Protein AF-A0AAX3NFU0-F1 (afdb_monomer)

Organism: NCBI:txid1363

Solvent-accessible surface area (backbone atoms only — not comparable to full-atom values): 12354 Å² total; per-residue (Å²): 137,82,75,95,77,69,78,51,72,49,50,49,51,26,18,40,31,36,23,51,70,63,39,53,53,48,56,21,38,47,75,47,64,76,60,62,90,86,60,55,66,69,59,43,39,54,54,24,51,56,51,48,67,35,69,73,37,36,56,45,19,52,50,27,36,54,49,41,51,53,50,51,56,56,73,63,51,58,51,71,67,51,50,50,50,54,50,51,50,51,52,52,50,53,52,52,53,45,53,49,22,58,76,71,75,44,83,63,59,66,67,60,55,53,51,49,52,52,52,52,50,54,50,51,59,49,50,54,49,52,53,50,53,50,52,56,48,50,55,50,46,55,68,69,72,54,50,76,68,56,49,50,54,54,31,52,46,34,43,74,68,50,96,40,70,73,53,17,53,52,26,47,54,50,51,40,58,74,72,58,74,65,82,79,88,80,83,81,89,67,88,71,74,85,59,91,60,77,88,56,51,74,66,57,50,34,58,75,69,67,52,78,85,79,128

pLDDT: mean 78.24, std 13.01, range [33.47, 96.5]

Radius of gyration: 35.09 Å; Cα contacts (8 Å, |Δi|>4): 111; chains: 1; bounding box: 98×67×87 Å

Mean predicted aligned error: 19.96 Å

Nearest PDB structures (foldseek):
  8fbo-assembly1_C  TM=3.138E-01  e=4.556E+00  synthetic construct

Secondary structure (DSSP, 8-state):
---TTSPPHHHHHHHHHHHTS---HHHHHHHHHT--TTS-HHHHHHHHHHHHTSHHHHHHHHHHHHHHHHHHHHHT-S-HHHHHHHHHHHHHHHHHHHHHHHHHTPPPPHHHHHHHHHHHHHHHHHHHHHHHHHHHHHHHHHHHH--HHHHHHHHHHHHHH-S-HHHHHHHHHHHHHHHT---------S-----TTTT--HHHHHHHTT-----

Foldseek 3Di:
DDDPPDDDPLLLQLLLCCQAVVDDLLVSQCVRVVDDPPDDSVVSNVVSVVSCPPPNSVVSNPVNNVVNVVVVVVVPDPPVVNVVVVLVVLVVVLVVQVVVCVVVVHDRDVVSVVVNVVVVVVVVVVVVVVVVVVVVVVVVVCVVPDDPVNLLVVLVCQLPPPPDPVSNVVSVVVNCVVVVVDDDDDDDPDPPPVDPCPPPDPVRVCVVVVPDPDD

Structure (mmCIF, N/CA/C/O backbone):
data_AF-A0AAX3NFU0-F1
#
_entry.id   AF-A0AAX3NFU0-F1
#
loop_
_atom_site.group_PDB
_atom_site.id
_atom_site.type_symbol
_atom_site.label_atom_id
_atom_site.label_alt_id
_atom_site.label_comp_id
_atom_site.label_asym_id
_atom_site.label_entity_id
_atom_site.label_seq_id
_atom_site.pdbx_PDB_ins_code
_atom_site.Cartn_x
_atom_site.Cartn_y
_atom_site.Cartn_z
_atom_site.occupancy
_atom_site.B_iso_or_equiv
_atom_site.auth_seq_id
_atom_site.auth_comp_id
_atom_site.auth_asym_id
_atom_site.auth_atom_id
_atom_site.pdbx_PDB_model_num
ATOM 1 N N . MET A 1 1 ? -19.944 -38.962 10.394 1.00 33.47 1 MET A N 1
ATOM 2 C CA . MET A 1 1 ? -20.487 -37.607 10.638 1.00 33.47 1 MET A CA 1
ATOM 3 C C . MET A 1 1 ? -19.423 -36.582 10.260 1.00 33.47 1 MET A C 1
ATOM 5 O O . MET A 1 1 ? -18.465 -36.410 10.998 1.00 33.47 1 MET A O 1
ATOM 9 N N . THR A 1 2 ? -19.501 -36.004 9.062 1.00 37.78 2 THR A N 1
ATOM 10 C CA . THR A 1 2 ? -18.468 -35.118 8.495 1.00 37.78 2 THR A CA 1
ATOM 11 C C . THR A 1 2 ? -18.616 -33.676 8.994 1.00 37.78 2 THR A C 1
ATOM 13 O O . THR A 1 2 ? -19.716 -33.145 9.128 1.00 37.78 2 THR A O 1
ATOM 16 N N . ALA A 1 3 ? -17.477 -33.068 9.327 1.00 41.62 3 ALA A N 1
ATOM 17 C CA . ALA A 1 3 ? -17.332 -31.821 10.070 1.00 41.62 3 ALA A CA 1
ATOM 18 C C . ALA A 1 3 ? -18.056 -30.612 9.437 1.00 41.62 3 ALA A C 1
ATOM 20 O O . ALA A 1 3 ? -17.605 -30.073 8.429 1.00 41.62 3 ALA A O 1
ATOM 21 N N . LYS A 1 4 ? -19.094 -30.088 10.107 1.00 50.34 4 LYS A N 1
ATOM 22 C CA . LYS A 1 4 ? -19.819 -28.836 9.769 1.00 50.34 4 LYS A CA 1
ATOM 23 C C . LYS A 1 4 ? -18.974 -27.538 9.883 1.00 50.34 4 LYS A C 1
ATOM 25 O O . LYS A 1 4 ? -19.506 -26.428 9.851 1.00 50.34 4 LYS A O 1
ATOM 30 N N . GLY A 1 5 ? -17.650 -27.649 10.005 1.00 61.03 5 GLY A N 1
ATOM 31 C CA . GLY A 1 5 ? -16.736 -26.530 10.258 1.00 61.03 5 GLY A CA 1
ATOM 32 C C . GLY A 1 5 ? -15.947 -26.027 9.045 1.00 61.03 5 GLY A C 1
ATOM 33 O O . GLY A 1 5 ? -15.809 -24.814 8.900 1.00 61.03 5 GLY A O 1
ATOM 34 N N . LYS A 1 6 ? -15.461 -26.918 8.170 1.00 76.31 6 LYS A N 1
ATOM 35 C CA . LYS A 1 6 ? -14.456 -26.603 7.133 1.00 76.31 6 LYS A CA 1
ATOM 36 C C . LYS A 1 6 ? -15.078 -26.094 5.824 1.00 76.31 6 LYS A C 1
ATOM 38 O O . LYS A 1 6 ? -16.177 -26.519 5.472 1.00 76.31 6 LYS A O 1
ATOM 43 N N . LEU A 1 7 ? -14.373 -25.199 5.116 1.00 86.69 7 LEU A N 1
ATOM 44 C CA . LEU A 1 7 ? -14.709 -24.845 3.730 1.00 86.69 7 LEU A CA 1
ATOM 45 C C . LEU A 1 7 ? -14.651 -26.102 2.856 1.00 86.69 7 LEU A C 1
ATOM 47 O O . LEU A 1 7 ? -13.814 -26.982 3.067 1.00 86.69 7 LEU A O 1
ATOM 51 N N . THR A 1 8 ? -15.536 -26.175 1.867 1.00 91.75 8 THR A N 1
ATOM 52 C CA . THR A 1 8 ? -15.429 -27.187 0.812 1.00 91.75 8 THR A CA 1
ATOM 53 C C . THR A 1 8 ? -14.247 -26.879 -0.106 1.00 91.75 8 THR A C 1
ATOM 55 O O . THR A 1 8 ? -13.838 -25.727 -0.233 1.00 91.75 8 THR A O 1
ATOM 58 N N . GLU A 1 9 ? -13.740 -27.892 -0.808 1.00 91.62 9 GLU A N 1
ATOM 59 C CA . GLU A 1 9 ? -12.653 -27.736 -1.786 1.00 91.62 9 GLU A CA 1
ATOM 60 C C . GLU A 1 9 ? -12.970 -26.665 -2.844 1.00 91.62 9 GLU A C 1
ATOM 62 O O . GLU A 1 9 ? -12.129 -25.832 -3.167 1.00 91.62 9 GLU A O 1
ATOM 67 N N . LYS A 1 10 ? -14.227 -26.601 -3.305 1.00 94.19 10 LYS A N 1
ATOM 68 C CA . LYS A 1 10 ? -14.684 -25.584 -4.265 1.00 94.19 10 LYS A CA 1
ATOM 69 C C . LYS A 1 10 ? -14.711 -24.172 -3.679 1.00 94.19 10 LYS A C 1
ATOM 71 O O . LYS A 1 10 ? -14.415 -23.213 -4.385 1.00 94.19 10 LYS A O 1
ATOM 76 N N . GLN A 1 11 ? -15.095 -24.024 -2.410 1.00 94.31 11 GLN A N 1
ATOM 77 C CA . GLN A 1 11 ? -15.081 -22.727 -1.726 1.00 94.31 11 GLN A CA 1
ATOM 78 C C . GLN A 1 11 ? -13.648 -22.261 -1.452 1.00 94.31 11 GLN A C 1
ATOM 80 O O . GLN A 1 11 ? -13.369 -21.075 -1.589 1.00 94.31 11 GLN A O 1
ATOM 85 N N . GLU A 1 12 ? -12.742 -23.181 -1.114 1.00 94.56 12 GLU A N 1
ATOM 86 C CA . GLU A 1 12 ? -11.319 -22.884 -0.935 1.00 94.56 12 GLU A CA 1
ATOM 87 C C . GLU A 1 12 ? -10.669 -22.459 -2.258 1.00 94.56 12 GLU A C 1
ATOM 89 O O . GLU A 1 12 ? -10.018 -21.417 -2.308 1.00 94.56 12 GLU A O 1
ATOM 94 N N . GLY A 1 13 ? -10.914 -23.202 -3.342 1.00 94.81 13 GLY A N 1
ATOM 95 C CA . GLY A 1 13 ? -10.431 -22.850 -4.679 1.00 94.81 13 GLY A CA 1
ATOM 96 C C . GLY A 1 13 ? -10.998 -21.519 -5.181 1.00 94.81 13 GLY A C 1
ATOM 97 O O . GLY A 1 13 ? -10.264 -20.694 -5.722 1.00 94.81 13 GLY A O 1
ATOM 98 N N . PHE A 1 14 ? -12.279 -21.242 -4.913 1.00 96.50 14 PHE A N 1
ATOM 99 C CA . PHE A 1 14 ? -12.881 -19.936 -5.190 1.00 96.50 14 PHE A CA 1
ATOM 100 C C . PHE A 1 14 ? -12.209 -18.812 -4.391 1.00 96.50 14 PHE A C 1
ATOM 102 O O . PHE A 1 14 ? -11.857 -17.779 -4.958 1.00 96.50 14 PHE A O 1
ATOM 109 N N . ALA A 1 15 ? -11.997 -19.010 -3.086 1.00 95.38 15 ALA A N 1
ATOM 110 C CA . ALA A 1 15 ? -11.355 -18.017 -2.231 1.00 95.38 15 ALA A CA 1
ATOM 111 C C . ALA A 1 15 ? -9.903 -17.738 -2.653 1.00 95.38 15 ALA A C 1
ATOM 113 O O . ALA A 1 15 ? -9.482 -16.582 -2.642 1.00 95.38 15 ALA A O 1
ATOM 114 N N . PHE A 1 16 ? -9.162 -18.769 -3.066 1.00 93.75 16 PHE A N 1
ATOM 115 C CA . PHE A 1 16 ? -7.813 -18.643 -3.618 1.00 93.75 16 PHE A CA 1
ATOM 116 C C . PHE A 1 16 ? -7.806 -17.863 -4.942 1.00 93.75 16 PHE A C 1
ATOM 118 O O . PHE A 1 16 ? -7.074 -16.883 -5.073 1.00 93.75 16 PHE A O 1
ATOM 125 N N . ALA A 1 17 ? -8.670 -18.227 -5.892 1.00 94.19 17 ALA A N 1
ATOM 126 C CA . ALA A 1 17 ? -8.768 -17.556 -7.189 1.00 94.19 17 ALA A CA 1
ATOM 127 C C . ALA A 1 17 ? -9.091 -16.055 -7.049 1.00 94.19 17 ALA A C 1
ATOM 129 O O . ALA A 1 17 ? -8.513 -15.202 -7.723 1.00 94.19 17 ALA A O 1
ATOM 130 N N . VAL A 1 18 ? -9.983 -15.708 -6.121 1.00 92.38 18 VAL A N 1
ATOM 131 C CA . VAL A 1 18 ? -10.343 -14.312 -5.848 1.00 92.38 18 VAL A CA 1
ATOM 132 C C . VAL A 1 18 ? -9.250 -13.583 -5.061 1.00 92.38 18 VAL A C 1
ATOM 134 O O . VAL A 1 18 ? -8.856 -12.476 -5.423 1.00 92.38 18 VAL A O 1
ATOM 137 N N . GLY A 1 19 ? -8.780 -14.167 -3.957 1.00 87.44 19 GLY A N 1
ATOM 138 C CA . GLY A 1 19 ? -7.895 -13.488 -3.010 1.00 87.44 19 GLY A CA 1
ATOM 139 C C . GLY A 1 19 ? -6.429 -13.452 -3.442 1.00 87.44 19 GLY A C 1
ATOM 140 O O . GLY A 1 19 ? -5.764 -12.435 -3.260 1.00 87.44 19 GLY A O 1
ATOM 141 N N . TYR A 1 20 ? -5.934 -14.535 -4.042 1.00 88.69 20 TYR A N 1
ATOM 142 C CA . TYR A 1 20 ? -4.534 -14.696 -4.432 1.00 88.69 20 TYR A CA 1
ATOM 143 C C . TYR A 1 20 ? -4.312 -14.443 -5.930 1.00 88.69 20 TYR A C 1
ATOM 145 O O . TYR A 1 20 ? -3.442 -13.659 -6.311 1.00 88.69 20 TYR A O 1
ATOM 153 N N . GLU A 1 21 ? -5.135 -15.018 -6.809 1.00 89.62 21 GLU A N 1
ATOM 154 C CA . GLU A 1 21 ? -4.982 -14.826 -8.264 1.00 89.62 21 GLU A CA 1
ATOM 155 C C . GLU A 1 21 ? -5.618 -13.519 -8.771 1.00 89.62 21 GLU A C 1
ATOM 157 O O . GLU A 1 21 ? -5.372 -13.112 -9.902 1.00 89.62 21 GLU A O 1
ATOM 162 N N . SER A 1 22 ? -6.386 -12.817 -7.925 1.00 87.19 22 SER A N 1
ATOM 163 C CA . SER A 1 22 ? -7.098 -11.571 -8.260 1.00 87.19 22 SER A CA 1
ATOM 164 C C . SER A 1 22 ? -8.104 -11.702 -9.408 1.00 87.19 22 SER A C 1
ATOM 166 O O . SER A 1 22 ? -8.367 -10.738 -10.128 1.00 87.19 22 SER A O 1
ATOM 168 N N . LYS A 1 23 ? -8.705 -12.881 -9.571 1.00 91.44 23 LYS A N 1
ATOM 169 C CA . LYS A 1 23 ? -9.785 -13.093 -10.537 1.00 91.44 23 LYS A CA 1
ATOM 170 C C . LYS A 1 23 ? -11.081 -12.443 -10.059 1.00 91.44 23 LYS A C 1
ATOM 172 O O . LYS A 1 23 ? -11.354 -12.338 -8.861 1.00 91.44 23 LYS A O 1
ATOM 177 N N . SER A 1 24 ? -11.923 -12.047 -11.013 1.00 92.81 24 SER A N 1
ATOM 178 C CA . SER A 1 24 ? -13.286 -11.612 -10.698 1.00 92.81 24 SER A CA 1
ATOM 179 C C . SER A 1 24 ? -14.093 -12.763 -10.089 1.00 92.81 24 SER A C 1
ATOM 181 O O . SER A 1 24 ? -13.832 -13.935 -10.371 1.00 92.81 24 SER A O 1
ATOM 183 N N . TYR A 1 25 ? -15.121 -12.446 -9.298 1.00 91.19 25 TYR A N 1
ATOM 184 C CA . TYR A 1 25 ? -15.993 -13.467 -8.704 1.00 91.19 25 TYR A CA 1
ATOM 185 C C . TYR A 1 25 ? -16.591 -14.388 -9.774 1.00 91.19 25 TYR A C 1
ATOM 187 O O . TYR A 1 25 ? -16.581 -15.605 -9.617 1.00 91.19 25 TYR A O 1
ATOM 195 N N . SER A 1 26 ? -17.047 -13.830 -10.896 1.00 92.19 26 SER A N 1
ATOM 196 C CA . SER A 1 26 ? -17.615 -14.616 -11.994 1.00 92.19 26 SER A CA 1
ATOM 197 C C . SER A 1 26 ? -16.598 -15.573 -12.620 1.00 92.19 26 SER A C 1
ATOM 199 O O . SER A 1 26 ? -16.942 -16.717 -12.914 1.00 92.19 26 SER A O 1
ATOM 201 N N . GLN A 1 27 ? -15.345 -15.142 -12.792 1.00 91.75 27 GLN A N 1
ATOM 202 C CA . GLN A 1 27 ? -14.281 -15.993 -13.328 1.00 91.75 27 GLN A CA 1
ATOM 203 C C . GLN A 1 27 ? -13.912 -17.114 -12.349 1.00 91.75 27 GLN A C 1
ATOM 205 O O . GLN A 1 27 ? -13.951 -18.286 -12.721 1.00 91.75 27 GLN A O 1
ATOM 210 N N . ALA A 1 28 ? -13.664 -16.774 -11.080 1.00 93.81 28 ALA A N 1
ATOM 211 C CA . ALA A 1 28 ? -13.381 -17.749 -10.029 1.00 93.81 28 ALA A CA 1
ATOM 212 C C . ALA A 1 28 ? -14.516 -18.777 -9.877 1.00 93.81 28 ALA A C 1
ATOM 214 O O . ALA A 1 28 ? -14.275 -19.964 -9.651 1.00 93.81 28 ALA A O 1
ATOM 215 N N . TYR A 1 29 ? -15.768 -18.341 -10.040 1.00 94.81 29 TYR A N 1
ATOM 216 C CA . TYR A 1 29 ? -16.932 -19.217 -9.977 1.00 94.81 29 TYR A CA 1
ATOM 217 C C . TYR A 1 29 ? -16.979 -20.211 -11.143 1.00 94.81 29 TYR A C 1
ATOM 219 O O . TYR A 1 29 ? -17.211 -21.399 -10.917 1.00 94.81 29 TYR A O 1
ATOM 227 N N . ARG A 1 30 ? -16.725 -19.763 -12.380 1.00 93.44 30 ARG A N 1
ATOM 228 C CA . ARG A 1 30 ? -16.690 -20.647 -13.562 1.00 93.44 30 ARG A CA 1
ATOM 229 C C . ARG A 1 30 ? -15.648 -21.752 -13.417 1.00 93.44 30 ARG A C 1
ATOM 231 O O . ARG A 1 30 ? -15.955 -22.909 -13.696 1.00 93.44 30 ARG A O 1
ATOM 238 N N . GLU A 1 31 ? -14.462 -21.395 -12.939 1.00 92.25 31 GLU A N 1
ATOM 239 C CA . GLU A 1 31 ? -13.332 -22.315 -12.787 1.00 92.25 31 GLU A CA 1
ATOM 240 C C . GLU A 1 31 ? -13.573 -23.366 -11.693 1.00 92.25 31 GLU A C 1
ATOM 242 O O . GLU A 1 31 ? -13.240 -24.535 -11.871 1.00 92.25 31 GLU A O 1
ATOM 247 N N . ASN A 1 32 ? -14.218 -22.984 -10.585 1.00 93.38 32 ASN A N 1
ATOM 248 C CA . ASN A 1 32 ? -14.359 -23.861 -9.417 1.00 93.38 32 ASN A CA 1
ATOM 249 C C . ASN A 1 32 ? -15.697 -24.624 -9.349 1.00 93.38 32 ASN A C 1
ATOM 251 O O . ASN A 1 32 ? -15.782 -25.675 -8.707 1.00 93.38 32 ASN A O 1
ATOM 255 N N . TYR A 1 33 ? -16.759 -24.141 -10.008 1.00 91.12 33 TYR A N 1
ATOM 256 C CA . TYR A 1 33 ? -18.114 -24.706 -9.879 1.00 91.12 33 TYR A CA 1
ATOM 257 C C . TYR A 1 33 ? -18.640 -25.442 -11.119 1.00 91.12 33 TYR A C 1
ATOM 259 O O . TYR A 1 33 ? -19.807 -25.830 -11.115 1.00 91.12 33 TYR A O 1
ATOM 267 N N . LYS A 1 34 ? -17.790 -25.729 -12.122 1.00 84.50 34 LYS A N 1
ATOM 268 C CA . LYS A 1 34 ? -18.144 -26.486 -13.348 1.00 84.50 34 LYS A CA 1
ATOM 269 C C . LYS A 1 34 ? -19.452 -25.983 -13.973 1.00 84.50 34 LYS A C 1
ATOM 271 O O . LYS A 1 34 ? -20.454 -26.694 -14.045 1.00 84.50 34 LYS A O 1
ATOM 276 N N . VAL A 1 35 ? -19.445 -24.717 -14.371 1.00 88.62 35 VAL A N 1
ATOM 277 C CA . VAL A 1 35 ? -20.614 -24.047 -14.948 1.00 88.62 35 VAL A CA 1
ATOM 278 C C . VAL A 1 35 ? -20.743 -24.400 -16.429 1.00 88.62 35 VAL A C 1
ATOM 280 O O . VAL A 1 35 ? -19.748 -24.407 -17.150 1.00 88.62 35 VAL A O 1
ATOM 283 N N . LYS A 1 36 ? -21.967 -24.680 -16.887 1.00 89.81 36 LYS A N 1
ATOM 284 C CA . LYS A 1 36 ? -22.240 -24.953 -18.302 1.00 89.81 36 LYS A CA 1
ATOM 285 C C . LYS A 1 36 ? -21.992 -23.696 -19.157 1.00 89.81 36 LYS A C 1
ATOM 287 O O . LYS A 1 36 ? -22.376 -22.615 -18.694 1.00 89.81 36 LYS A O 1
ATOM 292 N N . PRO A 1 37 ? -21.410 -23.805 -20.366 1.00 86.38 37 PRO A N 1
ATOM 293 C CA . PRO A 1 37 ? -21.102 -22.653 -21.221 1.00 86.38 37 PRO A CA 1
ATOM 294 C C . PRO A 1 37 ? -22.292 -21.720 -21.484 1.00 86.38 37 PRO A C 1
ATOM 296 O O . PRO A 1 37 ? -22.127 -20.508 -21.519 1.00 86.38 37 PRO A O 1
ATOM 299 N N . GLU A 1 38 ? -23.494 -22.281 -21.591 1.00 91.69 38 GLU A N 1
ATOM 300 C CA . GLU A 1 38 ? -24.755 -21.583 -21.851 1.00 91.69 38 GLU A CA 1
ATOM 301 C C . GLU A 1 38 ? -25.342 -20.845 -20.634 1.00 91.69 38 GLU A C 1
ATOM 303 O O . GLU A 1 38 ? -26.389 -20.204 -20.732 1.00 91.69 38 GLU A O 1
ATOM 308 N N . THR A 1 39 ? -24.708 -20.937 -19.462 1.00 90.81 39 THR A N 1
ATOM 309 C CA . THR A 1 39 ? -25.208 -20.261 -18.260 1.00 90.81 39 THR A CA 1
ATOM 310 C C . THR A 1 39 ? -25.004 -18.755 -18.380 1.00 90.81 39 THR A C 1
ATOM 312 O O . THR A 1 39 ? -23.875 -18.289 -18.520 1.00 90.81 39 THR A O 1
ATOM 315 N N . LEU A 1 40 ? -26.095 -17.998 -18.240 1.00 92.62 40 LEU A N 1
ATOM 316 C CA . LEU A 1 40 ? -26.082 -16.538 -18.300 1.00 92.62 40 LEU A CA 1
ATOM 317 C C . LEU A 1 40 ? -25.120 -15.919 -17.277 1.00 92.62 40 LEU A C 1
ATOM 319 O O . LEU A 1 40 ? -25.118 -16.272 -16.093 1.00 92.62 40 LEU A O 1
ATOM 323 N N . ASP A 1 41 ? -24.384 -14.906 -17.720 1.00 89.69 41 ASP A N 1
ATOM 324 C CA . ASP A 1 41 ? -23.404 -14.176 -16.914 1.00 89.69 41 ASP A CA 1
ATOM 325 C C . ASP A 1 41 ? -24.020 -13.537 -15.666 1.00 89.69 41 ASP A C 1
ATOM 327 O O . ASP A 1 41 ? -23.415 -13.556 -14.594 1.00 89.69 41 ASP A O 1
ATOM 331 N N . THR A 1 42 ? -25.259 -13.050 -15.767 1.00 92.06 42 THR A N 1
ATOM 332 C CA . THR A 1 42 ? -26.020 -12.485 -14.641 1.00 92.06 42 THR A CA 1
ATOM 333 C C . THR A 1 42 ? -26.282 -13.521 -13.547 1.00 92.06 42 THR A C 1
ATOM 335 O O . THR A 1 42 ? -26.167 -13.230 -12.355 1.00 92.06 42 THR A O 1
ATOM 338 N N . THR A 1 43 ? -26.569 -14.763 -13.945 1.00 92.19 43 THR A N 1
ATOM 339 C CA . THR A 1 43 ? -26.780 -15.882 -13.019 1.00 92.19 43 THR A CA 1
ATOM 340 C C . THR A 1 43 ? -25.473 -16.263 -12.333 1.00 92.19 43 THR A C 1
ATOM 342 O O . THR A 1 43 ? -25.452 -16.521 -11.128 1.00 92.19 43 THR A O 1
ATOM 345 N N . ILE A 1 44 ? -24.371 -16.274 -13.083 1.00 93.50 44 ILE A N 1
ATOM 346 C CA . ILE A 1 44 ? -23.036 -16.570 -12.554 1.00 93.50 44 ILE A CA 1
ATOM 347 C C . ILE A 1 44 ? -22.613 -15.500 -11.558 1.00 93.50 44 ILE A C 1
ATOM 349 O O . ILE A 1 44 ? -22.190 -15.839 -10.457 1.00 93.50 44 ILE A O 1
ATOM 353 N N . TRP A 1 45 ? -22.786 -14.227 -11.907 1.00 92.31 45 TRP A N 1
ATOM 354 C CA . TRP A 1 45 ? -22.457 -13.108 -11.035 1.00 92.31 45 TRP A CA 1
ATOM 355 C C . TRP A 1 45 ? -23.243 -13.162 -9.721 1.00 92.31 45 TRP A C 1
ATOM 357 O O . TRP A 1 45 ? -22.649 -13.077 -8.648 1.00 92.31 45 TRP A O 1
ATOM 367 N N . SER A 1 46 ? -24.559 -13.398 -9.789 1.00 93.38 46 SER A N 1
ATOM 368 C CA . SER A 1 46 ? -25.409 -13.512 -8.597 1.00 93.38 46 SER A CA 1
ATOM 369 C C . SER A 1 46 ? -24.958 -14.655 -7.679 1.00 93.38 46 SER A C 1
ATOM 371 O O . SER A 1 46 ? -24.787 -14.462 -6.472 1.00 93.38 46 SER A O 1
ATOM 373 N N . LYS A 1 47 ? -24.683 -15.841 -8.242 1.00 94.81 47 LYS A N 1
ATOM 374 C CA . LYS A 1 47 ? -24.204 -16.991 -7.461 1.00 94.81 47 LYS A CA 1
ATOM 375 C C . LYS A 1 47 ? -22.807 -16.762 -6.888 1.00 94.81 47 LYS A C 1
ATOM 377 O O . LYS A 1 47 ? -22.571 -17.094 -5.730 1.00 94.81 47 LYS A O 1
ATOM 382 N N . ALA A 1 48 ? -21.902 -16.182 -7.667 1.00 93.88 48 ALA A N 1
ATOM 383 C CA . ALA A 1 48 ? -20.546 -15.884 -7.230 1.00 93.88 48 ALA A CA 1
ATOM 384 C C . ALA A 1 48 ? -20.523 -14.837 -6.108 1.00 93.88 48 ALA A C 1
ATOM 386 O O . ALA A 1 48 ? -19.815 -15.015 -5.120 1.00 93.88 48 ALA A O 1
ATOM 387 N N . SER A 1 49 ? -21.351 -13.793 -6.219 1.00 94.56 49 SER A N 1
ATOM 388 C CA . SER A 1 49 ? -21.536 -12.780 -5.176 1.00 94.56 49 SER A CA 1
ATOM 389 C C . SER A 1 49 ? -22.091 -13.394 -3.890 1.00 94.56 49 SER A C 1
ATOM 391 O O . SER A 1 49 ? -21.567 -13.138 -2.808 1.00 94.56 49 SER A O 1
ATOM 393 N N . LYS A 1 50 ? -23.097 -14.273 -3.997 1.00 94.50 50 LYS A N 1
ATOM 394 C CA . LYS A 1 50 ? -23.649 -14.978 -2.835 1.00 94.50 50 LYS A CA 1
ATOM 395 C C . LYS A 1 50 ? -22.578 -15.787 -2.100 1.00 94.50 50 LYS A C 1
ATOM 397 O O . LYS A 1 50 ? -22.497 -15.679 -0.884 1.00 94.50 50 LYS A O 1
ATOM 402 N N . ILE A 1 51 ? -21.746 -16.537 -2.828 1.00 93.19 51 ILE A N 1
ATOM 403 C CA . ILE A 1 51 ? -20.652 -17.320 -2.234 1.00 93.19 51 ILE A CA 1
ATOM 404 C C . ILE A 1 51 ? -19.587 -16.415 -1.607 1.00 93.19 51 ILE A C 1
ATOM 406 O O . ILE A 1 51 ? -19.126 -16.703 -0.509 1.00 93.19 51 ILE A O 1
ATOM 410 N N . ALA A 1 52 ? -19.209 -15.315 -2.262 1.00 89.75 52 ALA A N 1
ATOM 411 C CA . ALA A 1 52 ? -18.212 -14.387 -1.727 1.00 89.75 52 ALA A CA 1
ATOM 412 C C . ALA A 1 52 ? -18.652 -13.737 -0.402 1.00 89.75 52 ALA A C 1
ATOM 414 O O . ALA A 1 52 ? -17.816 -13.514 0.469 1.00 89.75 52 ALA A O 1
ATOM 415 N N . ASN A 1 53 ? -19.954 -13.484 -0.239 1.00 91.69 53 ASN A N 1
ATOM 416 C CA . ASN A 1 53 ? -20.535 -12.901 0.973 1.00 91.69 53 ASN A CA 1
ATOM 417 C C . ASN A 1 53 ? -20.765 -13.916 2.106 1.00 91.69 53 ASN A C 1
ATOM 419 O O . ASN A 1 53 ? -21.138 -13.529 3.214 1.00 91.69 53 ASN A O 1
ATOM 423 N N . GLU A 1 54 ? -20.559 -15.215 1.873 1.00 92.56 54 GLU A N 1
ATOM 424 C CA . GLU A 1 54 ? -20.579 -16.187 2.962 1.00 92.56 54 GLU A CA 1
ATOM 425 C C . GLU A 1 54 ? -19.406 -15.907 3.905 1.00 92.56 54 GLU A C 1
ATOM 427 O O . GLU A 1 54 ? -18.251 -15.943 3.486 1.00 92.56 54 GLU A O 1
ATOM 432 N N . TYR A 1 55 ? -19.696 -15.686 5.192 1.00 87.88 55 TYR A N 1
ATOM 433 C CA . TYR A 1 55 ? -18.709 -15.306 6.212 1.00 87.88 55 TYR A CA 1
ATOM 434 C C . TYR A 1 55 ? -17.392 -16.096 6.112 1.00 87.88 55 TYR A C 1
ATOM 436 O O . TYR A 1 55 ? -16.316 -15.515 6.010 1.00 87.88 55 TYR A O 1
ATOM 444 N N . LYS A 1 56 ? -17.481 -17.432 6.041 1.00 89.81 56 LYS A N 1
ATOM 445 C CA . LYS A 1 56 ? -16.309 -18.320 5.963 1.00 89.81 56 LYS A CA 1
ATOM 446 C C . LYS A 1 56 ? -15.477 -18.106 4.695 1.00 89.81 56 LYS A C 1
ATOM 448 O O . LYS A 1 56 ? -14.253 -18.189 4.749 1.00 89.81 56 LYS A O 1
ATOM 453 N N . VAL A 1 57 ? -16.133 -17.862 3.562 1.00 92.12 57 VAL A N 1
ATOM 454 C CA . VAL A 1 57 ? -15.470 -17.641 2.271 1.00 92.12 57 VAL A CA 1
ATOM 455 C C . VAL A 1 57 ? -14.852 -16.249 2.234 1.00 92.12 57 VAL A C 1
ATOM 457 O O . VAL A 1 57 ? -13.694 -16.128 1.849 1.00 92.12 57 VAL A O 1
ATOM 460 N N . SER A 1 58 ? -15.561 -15.224 2.715 1.00 89.12 58 SER A N 1
ATOM 461 C CA . SER A 1 58 ? -15.041 -13.855 2.813 1.00 89.12 58 SER A CA 1
ATOM 462 C C . SER A 1 58 ? -13.774 -13.793 3.665 1.00 89.12 58 SER A C 1
ATOM 464 O O . SER A 1 58 ? -12.748 -13.300 3.202 1.00 89.12 58 SER A O 1
ATOM 466 N N . THR A 1 59 ? -13.793 -14.377 4.869 1.00 87.88 59 THR A N 1
ATOM 467 C CA . THR A 1 59 ? -12.600 -14.445 5.731 1.00 87.88 59 THR A CA 1
ATOM 468 C C . THR A 1 59 ? -11.439 -15.150 5.031 1.00 87.88 59 THR A C 1
ATOM 470 O O . THR A 1 59 ? -10.279 -14.759 5.177 1.00 87.88 59 THR A O 1
ATOM 473 N N . ARG A 1 60 ? -11.729 -16.187 4.237 1.00 93.25 60 ARG A N 1
ATOM 474 C CA . ARG A 1 60 ? -10.698 -16.916 3.500 1.00 93.25 60 ARG A CA 1
ATOM 475 C C . ARG A 1 60 ? -10.136 -16.123 2.320 1.00 93.25 60 ARG A C 1
ATOM 477 O O . ARG A 1 60 ? -8.935 -16.194 2.071 1.00 93.25 60 ARG A O 1
ATOM 484 N N . ILE A 1 61 ? -10.968 -15.347 1.628 1.00 90.31 61 ILE A N 1
ATOM 485 C CA . ILE A 1 61 ? -10.533 -14.406 0.589 1.00 90.31 61 ILE A CA 1
ATOM 486 C C . ILE A 1 61 ? -9.570 -13.380 1.191 1.00 90.31 61 ILE A C 1
ATOM 488 O O . ILE A 1 61 ? -8.507 -13.140 0.619 1.00 90.31 61 ILE A O 1
ATOM 492 N N . ASP A 1 62 ? -9.905 -12.806 2.347 1.00 86.88 62 ASP A N 1
ATOM 493 C CA . ASP A 1 62 ? -9.060 -11.803 3.000 1.00 86.88 62 ASP A CA 1
ATOM 494 C C . ASP A 1 62 ? -7.718 -12.388 3.450 1.00 86.88 62 ASP A C 1
ATOM 496 O O . ASP A 1 62 ? -6.676 -11.783 3.203 1.00 86.88 62 ASP A O 1
ATOM 500 N N . TYR A 1 63 ? -7.714 -13.617 3.977 1.00 89.25 63 TYR A N 1
ATOM 501 C CA . TYR A 1 63 ? -6.478 -14.359 4.245 1.00 89.25 63 TYR A CA 1
ATOM 502 C C . TYR A 1 63 ? -5.582 -14.465 2.999 1.00 89.25 63 TYR A C 1
ATOM 504 O O . TYR A 1 63 ? -4.388 -14.164 3.061 1.00 89.25 63 TYR A O 1
ATOM 512 N N . TRP A 1 64 ? -6.145 -14.872 1.857 1.00 90.44 64 TRP A N 1
ATOM 513 C CA . TRP A 1 64 ? -5.382 -15.029 0.617 1.00 90.44 64 TRP A CA 1
ATOM 514 C C . TRP A 1 64 ? -4.886 -13.694 0.053 1.00 90.44 64 TRP A C 1
ATOM 516 O O . TRP A 1 64 ? -3.761 -13.639 -0.445 1.00 90.44 64 TRP A O 1
ATOM 526 N N . LYS A 1 65 ? -5.655 -12.607 0.205 1.00 85.56 65 LYS A N 1
ATOM 527 C CA . LYS A 1 65 ? -5.195 -11.248 -0.126 1.00 85.56 65 LYS A CA 1
ATOM 528 C C . LYS A 1 65 ? -4.003 -10.837 0.735 1.00 85.56 65 LYS A C 1
ATOM 530 O O . LYS A 1 65 ? -3.001 -10.369 0.199 1.00 85.56 65 LYS A O 1
ATOM 535 N N . SER A 1 66 ? -4.076 -11.038 2.053 1.00 80.00 66 SER A N 1
ATOM 536 C CA . SER A 1 66 ? -2.968 -10.738 2.968 1.00 80.00 66 SER A CA 1
ATOM 537 C C . SER A 1 66 ? -1.719 -11.544 2.624 1.00 80.00 66 SER A C 1
ATOM 539 O O . SER A 1 66 ? -0.626 -10.982 2.577 1.00 80.00 66 SER A O 1
ATOM 541 N N . LYS A 1 67 ? -1.880 -12.832 2.304 1.00 83.38 67 LYS A N 1
ATOM 542 C CA . LYS A 1 67 ? -0.772 -13.702 1.903 1.00 83.38 67 LYS A CA 1
ATOM 543 C C . LYS A 1 67 ? -0.160 -13.296 0.562 1.00 83.38 67 LYS A C 1
ATOM 545 O O . LYS A 1 67 ? 1.059 -13.242 0.452 1.00 83.38 67 LYS A O 1
ATOM 550 N N . LYS A 1 68 ? -0.977 -12.922 -0.429 1.00 82.12 68 LYS A N 1
ATOM 551 C CA . LYS A 1 68 ? -0.491 -12.352 -1.695 1.00 82.12 68 LYS A CA 1
ATOM 552 C C . LYS A 1 68 ? 0.322 -11.083 -1.454 1.00 82.12 68 LYS A C 1
ATOM 554 O O . LYS A 1 68 ? 1.368 -10.910 -2.068 1.00 82.12 68 LYS A O 1
ATOM 559 N N . ILE A 1 69 ? -0.142 -10.198 -0.570 1.00 73.94 69 ILE A N 1
ATOM 560 C CA . ILE A 1 69 ? 0.584 -8.975 -0.203 1.00 73.94 69 ILE A CA 1
ATOM 561 C C . ILE A 1 69 ? 1.911 -9.324 0.479 1.00 73.94 69 ILE A C 1
ATOM 563 O O . ILE A 1 69 ? 2.928 -8.726 0.153 1.00 73.94 69 ILE A O 1
ATOM 567 N N . GLU A 1 70 ? 1.928 -10.289 1.396 1.00 76.56 70 GLU A N 1
ATOM 568 C CA . GLU A 1 70 ? 3.151 -10.755 2.056 1.00 76.56 70 GLU A CA 1
ATOM 569 C C . GLU A 1 70 ? 4.150 -11.364 1.061 1.00 76.56 70 GLU A C 1
ATOM 571 O O . GLU A 1 70 ? 5.329 -11.024 1.081 1.00 76.56 70 GLU A O 1
ATOM 576 N N . GLU A 1 71 ? 3.688 -12.210 0.144 1.00 70.50 71 GLU A N 1
ATOM 577 C CA . GLU A 1 71 ? 4.530 -12.799 -0.898 1.00 70.50 71 GLU A CA 1
ATOM 578 C C . GLU A 1 71 ? 4.975 -11.765 -1.929 1.00 70.50 71 GLU A C 1
ATOM 580 O O . GLU A 1 71 ? 6.122 -11.800 -2.348 1.00 70.50 71 GLU A O 1
ATOM 585 N N . SER A 1 72 ? 4.133 -10.789 -2.272 1.00 61.19 72 SER A N 1
ATOM 586 C CA . SER A 1 72 ? 4.531 -9.658 -3.120 1.00 61.19 72 SER A CA 1
ATOM 587 C C . SER A 1 72 ? 5.584 -8.795 -2.424 1.00 61.19 72 SER A C 1
ATOM 589 O O . SER A 1 72 ? 6.530 -8.359 -3.065 1.00 61.19 72 SER A O 1
ATOM 591 N N . LYS A 1 73 ? 5.478 -8.599 -1.101 1.00 60.53 73 LYS A N 1
ATOM 592 C CA . LYS A 1 73 ? 6.513 -7.938 -0.288 1.00 60.53 73 LYS A CA 1
ATOM 593 C C . LYS A 1 73 ? 7.821 -8.736 -0.263 1.00 60.53 73 LYS A C 1
ATOM 595 O O . LYS A 1 73 ? 8.882 -8.128 -0.281 1.00 60.53 73 LYS A O 1
ATOM 600 N N . ARG A 1 74 ? 7.755 -10.073 -0.256 1.00 56.62 74 ARG A N 1
ATOM 601 C CA . ARG A 1 74 ? 8.931 -10.960 -0.358 1.00 56.62 74 ARG A CA 1
ATOM 602 C C . ARG A 1 74 ? 9.515 -10.998 -1.777 1.00 56.62 74 ARG A C 1
ATOM 604 O O . ARG A 1 74 ? 10.724 -11.007 -1.930 1.00 56.62 74 ARG A O 1
ATOM 611 N N . ALA A 1 75 ? 8.681 -10.966 -2.815 1.00 48.03 75 ALA A N 1
ATOM 612 C CA . ALA A 1 75 ? 9.098 -10.922 -4.218 1.00 48.03 75 ALA A CA 1
ATOM 613 C C . ALA A 1 75 ? 9.655 -9.544 -4.626 1.00 48.03 75 ALA A C 1
ATOM 615 O O . ALA A 1 75 ? 10.422 -9.451 -5.579 1.00 48.03 75 ALA A O 1
ATOM 616 N N . PHE A 1 76 ? 9.309 -8.486 -3.883 1.00 44.41 76 PHE A N 1
ATOM 617 C CA . PHE A 1 76 ? 9.890 -7.147 -4.001 1.00 44.41 76 PHE A CA 1
ATOM 618 C C . PHE A 1 76 ? 11.169 -6.967 -3.163 1.00 44.41 76 PHE A C 1
ATOM 620 O O . PHE A 1 76 ? 11.727 -5.873 -3.143 1.00 44.41 76 PHE A O 1
ATOM 627 N N . SER A 1 77 ? 11.673 -8.008 -2.486 1.00 42.56 77 SER A N 1
ATOM 628 C CA . SER A 1 77 ? 13.010 -7.944 -1.899 1.00 42.56 77 SER A CA 1
ATOM 629 C C . SER A 1 77 ? 14.052 -8.362 -2.936 1.00 42.56 77 SER A C 1
ATOM 631 O O . SER A 1 77 ? 14.513 -9.499 -2.974 1.00 42.56 77 SER A O 1
ATOM 633 N N . TRP A 1 78 ? 14.500 -7.404 -3.735 1.00 48.66 78 TRP A N 1
ATOM 634 C CA . TRP A 1 78 ? 15.934 -7.176 -3.618 1.00 48.66 78 TRP A CA 1
ATOM 635 C C . TRP A 1 78 ? 16.111 -6.668 -2.190 1.00 48.66 78 TRP A C 1
ATOM 637 O O . TRP A 1 78 ? 15.383 -5.753 -1.791 1.00 48.66 78 TRP A O 1
ATOM 647 N N . ASP A 1 79 ? 16.976 -7.280 -1.380 1.00 58.59 79 ASP A N 1
ATOM 648 C CA . ASP A 1 79 ? 17.344 -6.633 -0.118 1.00 58.59 79 ASP A CA 1
ATOM 649 C C . ASP A 1 79 ? 17.712 -5.178 -0.463 1.00 58.59 79 ASP A C 1
ATOM 651 O O . ASP A 1 79 ? 18.364 -4.933 -1.480 1.00 58.59 79 ASP A O 1
ATOM 655 N N . LEU A 1 80 ? 17.263 -4.191 0.318 1.00 53.94 80 LEU A N 1
ATOM 656 C CA . LEU A 1 80 ? 17.618 -2.788 0.070 1.00 53.94 80 LEU A CA 1
ATOM 657 C C . LEU A 1 80 ? 19.136 -2.645 -0.097 1.00 53.94 80 LEU A C 1
ATOM 659 O O . LEU A 1 80 ? 19.591 -1.856 -0.921 1.00 53.94 80 LEU A O 1
ATOM 663 N N . LYS A 1 81 ? 19.908 -3.484 0.605 1.00 55.91 81 LYS A N 1
ATOM 664 C CA . LYS A 1 81 ? 21.361 -3.586 0.448 1.00 55.91 81 LYS A CA 1
ATOM 665 C C . LYS A 1 81 ? 21.801 -4.147 -0.904 1.00 55.91 81 LYS A C 1
ATOM 667 O O . LYS A 1 81 ? 22.816 -3.703 -1.429 1.00 55.91 81 LYS A O 1
ATOM 672 N N . GLU A 1 82 ? 21.084 -5.110 -1.473 1.00 62.31 82 GLU A N 1
ATOM 673 C CA . GLU A 1 82 ? 21.357 -5.657 -2.808 1.00 62.31 82 GLU A CA 1
ATOM 674 C C . GLU A 1 82 ? 20.994 -4.652 -3.906 1.00 62.31 82 GLU A C 1
ATOM 676 O O . GLU A 1 82 ? 21.812 -4.400 -4.787 1.00 62.31 82 GLU A O 1
ATOM 681 N N . ALA A 1 83 ? 19.838 -3.989 -3.805 1.00 64.44 83 ALA A N 1
ATOM 682 C CA . ALA A 1 83 ? 19.462 -2.888 -4.698 1.00 64.44 83 ALA A CA 1
ATOM 683 C C . ALA A 1 83 ? 20.457 -1.731 -4.639 1.00 64.44 83 ALA A C 1
ATOM 685 O O . ALA A 1 83 ? 20.909 -1.246 -5.676 1.00 64.44 83 ALA A O 1
ATOM 686 N N . GLU A 1 84 ? 20.869 -1.335 -3.437 1.00 64.19 84 GLU A N 1
ATOM 687 C CA . GLU A 1 84 ? 21.906 -0.330 -3.244 1.00 64.19 84 GLU A CA 1
ATOM 688 C C . GLU A 1 84 ? 23.248 -0.778 -3.848 1.00 64.19 84 GLU A C 1
ATOM 690 O O . GLU A 1 84 ? 23.916 0.008 -4.523 1.00 64.19 84 GLU A O 1
ATOM 695 N N . LYS A 1 85 ? 23.649 -2.037 -3.642 1.00 73.12 85 LYS A N 1
ATOM 696 C CA . LYS A 1 85 ? 24.909 -2.594 -4.155 1.00 73.12 85 LYS A CA 1
ATOM 697 C C . LYS A 1 85 ? 24.959 -2.588 -5.682 1.00 73.12 85 LYS A C 1
ATOM 699 O O . LYS A 1 85 ? 25.947 -2.120 -6.249 1.00 73.12 85 LYS A O 1
ATOM 704 N N . GLU A 1 86 ? 23.914 -3.074 -6.339 1.00 71.19 86 GLU A N 1
ATOM 705 C CA . GLU A 1 86 ? 23.832 -3.125 -7.802 1.00 71.19 86 GLU A CA 1
ATOM 706 C C . GLU A 1 86 ? 23.762 -1.721 -8.412 1.00 71.19 86 GLU A C 1
ATOM 708 O O . GLU A 1 86 ? 24.465 -1.403 -9.373 1.00 71.19 86 GLU A O 1
ATOM 713 N N . LEU A 1 87 ? 23.002 -0.820 -7.790 1.00 72.06 87 LEU A N 1
ATOM 714 C CA . LEU A 1 87 ? 22.941 0.576 -8.203 1.00 72.06 87 LEU A CA 1
ATOM 715 C C . LEU A 1 87 ? 24.307 1.270 -8.081 1.00 72.06 87 LEU A C 1
ATOM 717 O O . LEU A 1 87 ? 24.757 1.948 -9.009 1.00 72.06 87 LEU A O 1
ATOM 721 N N . ARG A 1 88 ? 25.011 1.066 -6.961 1.00 73.25 88 ARG A N 1
ATOM 722 C CA . ARG A 1 88 ? 26.383 1.559 -6.768 1.00 73.25 88 ARG A CA 1
ATOM 723 C C . ARG A 1 88 ? 27.336 0.984 -7.815 1.00 73.25 88 ARG A C 1
ATOM 725 O O . ARG A 1 88 ? 28.215 1.711 -8.279 1.00 73.25 88 ARG A O 1
ATOM 732 N N . ALA A 1 89 ? 27.171 -0.280 -8.205 1.00 73.06 89 ALA A N 1
ATOM 733 C CA . ALA A 1 89 ? 27.981 -0.909 -9.245 1.00 73.06 89 ALA A CA 1
ATOM 734 C C . ALA A 1 89 ? 27.767 -0.245 -10.617 1.00 73.06 89 ALA A C 1
ATOM 736 O O . ALA A 1 89 ? 28.748 0.080 -11.291 1.00 73.06 89 ALA A O 1
ATOM 737 N N . ILE A 1 90 ? 26.516 0.043 -10.991 1.00 74.94 90 ILE A N 1
ATOM 738 C CA . ILE A 1 90 ? 26.171 0.754 -12.234 1.00 74.94 90 ILE A CA 1
ATOM 739 C C . ILE A 1 90 ? 26.742 2.176 -12.228 1.00 74.94 90 ILE A C 1
ATOM 741 O O . ILE A 1 90 ? 27.413 2.573 -13.179 1.00 74.94 90 ILE A O 1
ATOM 745 N N . ILE A 1 91 ? 26.550 2.928 -11.139 1.00 75.62 91 ILE A N 1
ATOM 746 C CA . ILE A 1 91 ? 27.077 4.296 -11.008 1.00 75.62 91 ILE A CA 1
ATOM 747 C C . ILE A 1 91 ? 28.609 4.299 -11.102 1.00 75.62 91 ILE A C 1
ATOM 749 O O . ILE A 1 91 ? 29.188 5.140 -11.790 1.00 75.62 91 ILE A O 1
ATOM 753 N N . LYS A 1 92 ? 29.283 3.340 -10.452 1.00 77.19 92 LYS A N 1
ATOM 754 C CA . LYS A 1 92 ? 30.745 3.199 -10.503 1.00 77.19 92 LYS A CA 1
ATOM 755 C C . LYS A 1 92 ? 31.238 2.875 -11.915 1.00 77.19 92 LYS A C 1
ATOM 757 O O . LYS A 1 92 ? 32.231 3.455 -12.347 1.00 77.19 92 LYS A O 1
ATOM 762 N N . LYS A 1 93 ? 30.550 1.980 -12.629 1.00 74.19 93 LYS A N 1
ATOM 763 C CA . LYS A 1 93 ? 30.866 1.645 -14.022 1.00 74.19 93 LYS A CA 1
ATOM 764 C C . LYS A 1 93 ? 30.715 2.870 -14.925 1.00 74.19 93 LYS A C 1
ATOM 766 O O . LYS A 1 93 ? 31.676 3.242 -15.587 1.00 74.19 93 LYS A O 1
ATOM 771 N N . ASN A 1 94 ? 29.576 3.557 -14.850 1.00 73.56 94 ASN A N 1
ATOM 772 C CA . ASN A 1 94 ? 29.315 4.750 -15.655 1.00 73.56 94 ASN A CA 1
ATOM 773 C C . ASN A 1 94 ? 30.329 5.865 -15.359 1.00 73.56 94 ASN A C 1
ATOM 775 O O . ASN A 1 94 ? 30.821 6.502 -16.284 1.00 73.56 94 ASN A O 1
ATOM 779 N N . LYS A 1 95 ? 30.709 6.070 -14.089 1.00 76.62 95 LYS A N 1
ATOM 780 C CA . LYS A 1 95 ? 31.772 7.016 -13.711 1.00 76.62 95 LYS A CA 1
ATOM 781 C C . LYS A 1 95 ? 33.108 6.675 -14.378 1.00 76.62 95 LYS A C 1
ATOM 783 O O . LYS A 1 95 ? 33.779 7.570 -14.880 1.00 76.62 95 LYS A O 1
ATOM 788 N N . ASN A 1 96 ? 33.504 5.405 -14.371 1.00 76.69 96 ASN A N 1
ATOM 789 C CA . ASN A 1 96 ? 34.763 4.975 -14.978 1.00 76.69 96 ASN A CA 1
ATOM 790 C C . ASN A 1 96 ? 34.741 5.116 -16.506 1.00 76.69 96 ASN A C 1
ATOM 792 O O . ASN A 1 96 ? 35.743 5.525 -17.085 1.00 76.69 96 ASN A O 1
ATOM 796 N N . ASP A 1 97 ? 33.606 4.824 -17.144 1.00 73.75 97 ASP A N 1
ATOM 797 C CA . ASP A 1 97 ? 33.435 4.991 -18.589 1.00 73.75 97 ASP A CA 1
ATOM 798 C C . ASP A 1 97 ? 33.515 6.476 -18.993 1.00 73.75 97 ASP A C 1
ATOM 800 O O . ASP A 1 97 ? 34.155 6.807 -19.990 1.00 73.75 97 ASP A O 1
ATOM 804 N N . LEU A 1 98 ? 32.955 7.382 -18.178 1.00 72.50 98 LEU A N 1
ATOM 805 C CA . LEU A 1 98 ? 33.089 8.835 -18.359 1.00 72.50 98 LEU A CA 1
ATOM 806 C C . LEU A 1 98 ? 34.543 9.309 -18.209 1.00 72.50 98 LEU A C 1
ATOM 808 O O . LEU A 1 98 ? 35.032 10.038 -19.067 1.00 72.50 98 LEU A O 1
ATOM 812 N N . LEU A 1 99 ? 35.247 8.856 -17.165 1.00 76.75 99 LEU A N 1
ATOM 813 C CA . LEU A 1 99 ? 36.662 9.192 -16.941 1.00 76.75 99 LEU A CA 1
ATOM 814 C C . LEU A 1 99 ? 37.563 8.681 -18.073 1.00 76.75 99 LEU A C 1
ATOM 816 O O . LEU A 1 99 ? 38.520 9.348 -18.459 1.00 76.75 99 LEU A O 1
ATOM 820 N N . ARG A 1 100 ? 37.263 7.499 -18.621 1.00 76.19 100 ARG A N 1
ATOM 821 C CA . ARG A 1 100 ? 38.004 6.931 -19.751 1.00 76.19 100 ARG A CA 1
ATOM 822 C C . ARG A 1 100 ? 37.773 7.724 -21.036 1.00 76.19 100 ARG A C 1
ATOM 824 O O . ARG A 1 100 ? 38.736 7.978 -21.752 1.00 76.19 100 ARG A O 1
ATOM 831 N N . ALA A 1 101 ? 36.527 8.111 -21.314 1.00 73.75 101 ALA A N 1
ATOM 832 C CA . ALA A 1 101 ? 36.193 8.949 -22.464 1.00 73.75 101 ALA A CA 1
ATOM 833 C C . ALA A 1 101 ? 36.914 10.306 -22.386 1.00 73.75 101 ALA A C 1
ATOM 835 O O . ALA A 1 101 ? 37.551 10.721 -23.350 1.00 73.75 101 ALA A O 1
ATOM 836 N N . GLU A 1 102 ? 36.924 10.930 -21.204 1.00 71.88 102 GLU A N 1
ATOM 837 C CA . GLU A 1 102 ? 37.649 12.179 -20.943 1.00 71.88 102 GLU A CA 1
ATOM 838 C C . GLU A 1 102 ? 39.166 12.037 -21.171 1.00 71.88 102 GLU A C 1
ATOM 840 O O . GLU A 1 102 ? 39.763 12.858 -21.865 1.00 71.88 102 GLU A O 1
ATOM 845 N N . GLN A 1 103 ? 39.790 10.967 -20.664 1.00 76.12 103 GLN A N 1
ATOM 846 C CA . GLN A 1 103 ? 41.225 10.702 -20.852 1.00 76.12 103 GLN A CA 1
ATOM 847 C C . GLN A 1 103 ? 41.624 10.453 -22.312 1.00 76.12 103 GLN A C 1
ATOM 849 O O . GLN A 1 103 ? 42.750 10.763 -22.698 1.00 76.12 103 GLN A O 1
ATOM 854 N N . LEU A 1 104 ? 40.725 9.878 -23.111 1.00 81.06 104 LEU A N 1
ATOM 855 C CA . LEU A 1 104 ? 40.949 9.605 -24.532 1.00 81.06 104 LEU A CA 1
ATOM 856 C C . LEU A 1 104 ? 40.578 10.795 -25.434 1.00 81.06 104 LEU A C 1
ATOM 858 O O . LEU A 1 104 ? 40.806 10.728 -26.640 1.00 81.06 104 LEU A O 1
ATOM 862 N N . GLY A 1 105 ? 40.026 11.880 -24.875 1.00 75.38 105 GLY A N 1
ATOM 863 C CA . GLY A 1 105 ? 39.507 13.012 -25.649 1.00 75.38 105 GLY A CA 1
ATOM 864 C C . GLY A 1 105 ? 38.257 12.667 -26.469 1.00 75.38 105 GLY A C 1
ATOM 865 O O . GLY A 1 105 ? 37.932 13.366 -27.428 1.00 75.38 105 GLY A O 1
ATOM 866 N N . GLU A 1 106 ? 37.565 11.583 -26.117 1.00 74.75 106 GLU A N 1
ATOM 867 C CA . GLU A 1 106 ? 36.344 11.128 -26.774 1.00 74.75 106 GLU A CA 1
ATOM 868 C C . GLU A 1 106 ? 35.108 11.721 -26.086 1.00 74.75 106 GLU A C 1
ATOM 870 O O . GLU A 1 106 ? 35.038 11.843 -24.861 1.00 74.75 106 GLU A O 1
ATOM 875 N N . ASN A 1 107 ? 34.080 12.059 -26.867 1.00 65.00 107 ASN A N 1
ATOM 876 C CA . ASN A 1 107 ? 32.800 12.466 -26.295 1.00 65.00 107 ASN A CA 1
ATOM 877 C C . ASN A 1 107 ? 32.119 11.262 -25.635 1.00 65.00 107 ASN A C 1
ATOM 879 O O . ASN A 1 107 ? 31.827 10.259 -26.289 1.00 65.00 107 ASN A O 1
ATOM 883 N N . ALA A 1 108 ? 31.815 11.386 -24.343 1.00 63.59 108 ALA A N 1
ATOM 884 C CA . ALA A 1 108 ? 31.029 10.402 -23.614 1.00 63.59 108 ALA A CA 1
ATOM 885 C C . ALA A 1 108 ? 29.697 10.117 -24.326 1.00 63.59 108 ALA A C 1
ATOM 887 O O . ALA A 1 108 ? 28.991 11.035 -24.746 1.00 63.59 108 ALA A O 1
ATOM 888 N N . ASN A 1 109 ? 29.333 8.836 -24.434 1.00 70.88 109 ASN A N 1
ATOM 889 C CA . ASN A 1 109 ? 28.122 8.424 -25.135 1.00 70.88 109 ASN A CA 1
ATOM 890 C C . ASN A 1 109 ? 26.873 9.068 -24.481 1.00 70.88 109 ASN A C 1
ATOM 892 O O . ASN A 1 109 ? 26.575 8.768 -23.317 1.00 70.88 109 ASN A O 1
ATOM 896 N N . PRO A 1 110 ? 26.096 9.892 -25.213 1.00 67.44 110 PRO A N 1
ATOM 897 C CA . PRO A 1 110 ? 24.907 10.567 -24.688 1.00 67.44 110 PRO A CA 1
ATOM 898 C C . PRO A 1 110 ? 23.866 9.613 -24.086 1.00 67.44 110 PRO A C 1
ATOM 900 O O . PRO A 1 110 ? 23.146 9.982 -23.158 1.00 67.44 110 PRO A O 1
ATOM 903 N N . ALA A 1 111 ? 23.808 8.363 -24.559 1.00 70.31 111 ALA A N 1
ATOM 904 C CA . ALA A 1 111 ? 22.927 7.341 -24.003 1.00 70.31 111 ALA A CA 1
ATOM 905 C C . ALA A 1 111 ? 23.303 6.967 -22.557 1.00 70.31 111 ALA A C 1
ATOM 907 O O . ALA A 1 111 ? 22.416 6.765 -21.727 1.00 70.31 111 ALA A O 1
ATOM 908 N N . ILE A 1 112 ? 24.598 6.929 -22.223 1.00 69.25 112 ILE A N 1
ATOM 909 C CA . ILE A 1 112 ? 25.090 6.627 -20.865 1.00 69.25 112 ILE A CA 1
ATOM 910 C C . ILE A 1 112 ? 24.748 7.778 -19.914 1.00 69.25 112 ILE A C 1
ATOM 912 O O . ILE A 1 112 ? 24.291 7.546 -18.791 1.00 69.25 112 ILE A O 1
ATOM 916 N N . ILE A 1 113 ? 24.906 9.019 -20.381 1.00 66.88 113 ILE A N 1
ATOM 917 C CA . ILE A 1 113 ? 24.573 10.230 -19.621 1.00 66.88 113 ILE A CA 1
ATOM 918 C C . ILE A 1 113 ? 23.067 10.276 -19.333 1.00 66.88 113 ILE A C 1
ATOM 920 O O . ILE A 1 113 ? 22.664 10.367 -18.175 1.00 66.88 113 ILE A O 1
ATOM 924 N N . ASN A 1 114 ? 22.228 10.113 -20.359 1.00 71.69 114 ASN A N 1
ATOM 925 C CA . ASN A 1 114 ? 20.772 10.158 -20.208 1.00 71.69 114 ASN A CA 1
ATOM 926 C C . ASN A 1 114 ? 20.225 9.015 -19.340 1.00 71.69 114 ASN A C 1
ATOM 928 O O . ASN A 1 114 ? 19.315 9.233 -18.535 1.00 71.69 114 ASN A O 1
ATOM 932 N N . THR A 1 115 ? 20.801 7.813 -19.446 1.00 73.31 115 THR A N 1
ATOM 933 C CA . THR A 1 115 ? 20.430 6.673 -18.590 1.00 73.31 115 THR A CA 1
ATOM 934 C C . THR A 1 115 ? 20.807 6.938 -17.132 1.00 73.31 115 THR A C 1
ATOM 936 O O . THR A 1 115 ? 20.009 6.679 -16.234 1.00 73.31 115 THR A O 1
ATOM 939 N N . SER A 1 116 ? 21.982 7.529 -16.887 1.00 68.62 116 SER A N 1
ATOM 940 C CA . SER A 1 116 ? 22.435 7.890 -15.536 1.00 68.62 116 SER A CA 1
ATOM 941 C C . SER A 1 116 ? 21.558 8.975 -14.909 1.00 68.62 116 SER A C 1
ATOM 943 O O . SER A 1 116 ? 21.139 8.835 -13.764 1.00 68.62 116 SER A O 1
ATOM 945 N N . ILE A 1 117 ? 21.218 10.023 -15.666 1.00 73.00 117 ILE A N 1
ATOM 946 C CA . ILE A 1 117 ? 20.329 11.104 -15.209 1.00 73.00 117 ILE A CA 1
ATOM 947 C C . ILE A 1 117 ? 18.937 10.558 -14.876 1.00 73.00 117 ILE A C 1
ATOM 949 O O . ILE A 1 117 ? 18.382 10.878 -13.826 1.00 73.00 117 ILE A O 1
ATOM 953 N N . SER A 1 118 ? 18.385 9.701 -15.738 1.00 74.38 118 SER A N 1
ATOM 954 C CA . SER A 1 118 ? 17.062 9.105 -15.523 1.00 74.38 118 SER A CA 1
ATOM 955 C C . SER A 1 118 ? 17.044 8.199 -14.289 1.00 74.38 118 SER A C 1
ATOM 957 O O . SER A 1 118 ? 16.117 8.279 -13.486 1.00 74.38 118 SER A O 1
ATOM 959 N N . ALA A 1 119 ? 18.095 7.397 -14.087 1.00 70.75 119 ALA A N 1
ATOM 960 C CA . ALA A 1 119 ? 18.239 6.560 -12.899 1.00 70.75 119 ALA A CA 1
ATOM 961 C C . ALA A 1 119 ? 18.339 7.401 -11.614 1.00 70.75 119 ALA A C 1
ATOM 963 O O . ALA A 1 119 ? 17.623 7.134 -10.652 1.00 70.75 119 ALA A O 1
ATOM 964 N N . ILE A 1 120 ? 19.162 8.458 -11.612 1.00 75.31 120 ILE A N 1
ATOM 965 C CA . ILE A 1 120 ? 19.295 9.392 -10.479 1.00 75.31 120 ILE A CA 1
ATOM 966 C C . ILE A 1 120 ? 17.956 10.062 -10.155 1.00 75.31 120 ILE A C 1
ATOM 968 O O . ILE A 1 120 ? 17.586 10.176 -8.987 1.00 75.31 120 ILE A O 1
ATOM 972 N N . LYS A 1 121 ? 17.200 10.469 -11.177 1.00 75.81 121 LYS A N 1
ATOM 973 C CA . LYS A 1 121 ? 15.889 11.095 -10.995 1.00 75.81 121 LYS A CA 1
ATOM 974 C C . LYS A 1 121 ? 14.898 10.155 -10.307 1.00 75.81 121 LYS A C 1
ATOM 976 O O . LYS A 1 121 ? 14.291 10.542 -9.313 1.00 75.81 121 LYS A O 1
ATOM 981 N N . VAL A 1 122 ? 14.780 8.918 -10.796 1.00 79.81 122 VAL A N 1
ATOM 982 C CA . VAL A 1 122 ? 13.899 7.905 -10.192 1.00 79.81 122 VAL A CA 1
ATOM 983 C C . VAL A 1 122 ? 14.298 7.640 -8.741 1.00 79.81 122 VAL A C 1
ATOM 985 O O . VAL A 1 122 ? 13.431 7.565 -7.875 1.00 79.81 122 VAL A O 1
ATOM 988 N N . LEU A 1 123 ? 15.595 7.558 -8.440 1.00 75.31 123 LEU A N 1
ATOM 989 C CA . LEU A 1 123 ? 16.073 7.345 -7.072 1.00 75.31 123 LEU A CA 1
ATOM 990 C C . LEU A 1 123 ? 15.662 8.463 -6.119 1.00 75.31 123 LEU A C 1
ATOM 992 O O . LEU A 1 123 ? 15.142 8.163 -5.047 1.00 75.31 123 LEU A O 1
ATOM 996 N N . ASN A 1 124 ? 15.841 9.723 -6.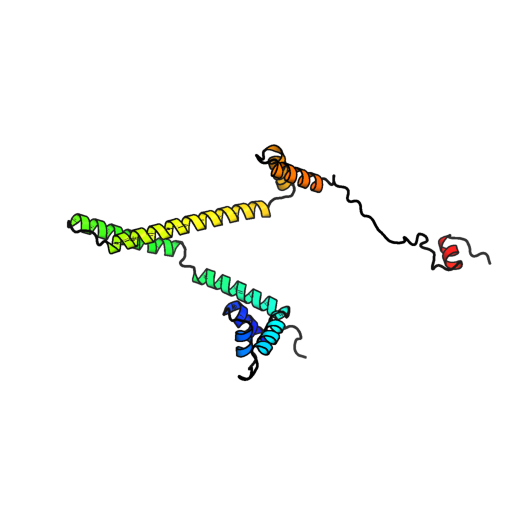517 1.00 72.50 124 ASN A N 1
ATOM 997 C CA . ASN A 1 124 ? 15.442 10.866 -5.697 1.00 72.50 124 ASN A CA 1
ATOM 998 C C . ASN A 1 124 ? 13.928 10.865 -5.445 1.00 72.50 124 ASN A C 1
ATOM 1000 O O . ASN A 1 124 ? 13.493 10.957 -4.301 1.00 72.50 124 ASN A O 1
ATOM 1004 N N . GLU A 1 125 ? 13.121 10.647 -6.488 1.00 76.19 125 GLU A N 1
ATOM 1005 C CA . GLU A 1 125 ? 11.660 10.570 -6.354 1.00 76.19 125 GLU A CA 1
ATOM 1006 C C . GLU A 1 125 ? 11.212 9.424 -5.435 1.00 76.19 125 GLU A C 1
ATOM 1008 O O . GLU A 1 125 ? 10.222 9.540 -4.708 1.00 76.19 125 GLU A O 1
ATOM 1013 N N . THR A 1 126 ? 11.923 8.297 -5.471 1.00 71.88 126 THR A N 1
ATOM 1014 C CA . THR A 1 126 ? 11.611 7.135 -4.631 1.00 71.88 126 THR A CA 1
ATOM 1015 C C . THR A 1 126 ? 12.031 7.384 -3.181 1.00 71.88 126 THR A C 1
ATOM 1017 O O . THR A 1 126 ? 11.275 7.068 -2.263 1.00 71.88 126 THR A O 1
ATOM 1020 N N . PHE A 1 127 ? 13.191 8.008 -2.966 1.00 70.25 127 PHE A N 1
ATOM 1021 C CA . PHE A 1 127 ? 13.687 8.395 -1.646 1.00 70.25 127 PHE A CA 1
ATOM 1022 C C . PHE A 1 127 ? 12.749 9.387 -0.946 1.00 70.25 127 PHE A C 1
ATOM 1024 O O . PHE A 1 127 ? 12.417 9.201 0.228 1.00 70.25 127 PHE A O 1
ATOM 1031 N N . ASP A 1 128 ? 12.254 10.387 -1.675 1.00 72.44 128 ASP A N 1
ATOM 1032 C CA . ASP A 1 128 ? 11.309 11.372 -1.144 1.00 72.44 128 ASP A CA 1
ATOM 1033 C C . ASP A 1 128 ? 9.994 10.718 -0.699 1.00 72.44 128 ASP A C 1
ATOM 1035 O O . ASP A 1 128 ? 9.477 11.007 0.385 1.00 72.44 128 ASP A O 1
ATOM 1039 N N . LYS A 1 129 ? 9.465 9.784 -1.503 1.00 71.69 129 LYS A N 1
ATOM 1040 C CA . LYS A 1 129 ? 8.250 9.024 -1.165 1.00 71.69 129 LYS A CA 1
ATOM 1041 C C . LYS A 1 129 ? 8.443 8.175 0.087 1.00 71.69 129 LYS A C 1
ATOM 1043 O O . LYS A 1 129 ? 7.625 8.263 0.999 1.00 71.69 129 LYS A O 1
ATOM 1048 N N . ILE A 1 130 ? 9.535 7.412 0.156 1.00 69.06 130 ILE A N 1
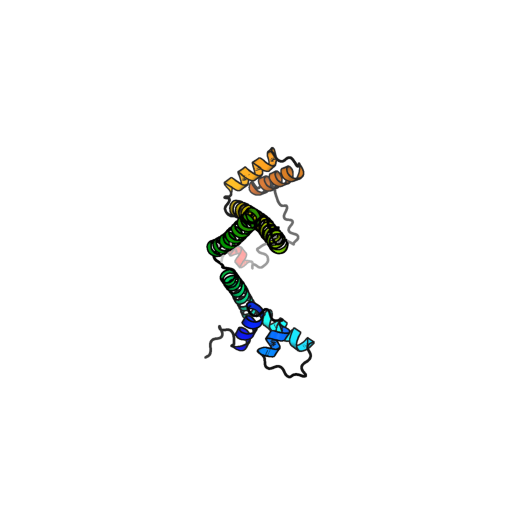ATOM 1049 C CA . ILE A 1 130 ? 9.855 6.562 1.313 1.00 69.06 130 ILE A CA 1
ATOM 1050 C C . ILE A 1 130 ? 10.003 7.410 2.579 1.00 69.06 130 ILE A C 1
ATOM 1052 O O . ILE A 1 130 ? 9.448 7.068 3.620 1.00 69.06 130 ILE A O 1
ATOM 1056 N N . THR A 1 131 ? 10.702 8.541 2.491 1.00 67.81 131 THR A N 1
ATOM 1057 C CA . THR A 1 131 ? 10.896 9.454 3.625 1.00 67.81 131 THR A CA 1
ATOM 1058 C C . THR A 1 131 ? 9.563 10.007 4.125 1.00 67.81 131 THR A C 1
ATOM 1060 O O . THR A 1 131 ? 9.308 10.041 5.331 1.00 67.81 131 THR A O 1
ATOM 1063 N N . LYS A 1 132 ? 8.673 10.399 3.207 1.00 69.25 132 LYS A N 1
ATOM 1064 C CA . LYS A 1 132 ? 7.336 10.886 3.555 1.00 69.25 132 LYS A CA 1
ATOM 1065 C C . LYS A 1 132 ? 6.489 9.799 4.216 1.00 69.25 132 LYS A C 1
ATOM 1067 O O . LYS A 1 132 ? 5.920 10.041 5.276 1.00 69.25 132 LYS A O 1
ATOM 1072 N N . GLU A 1 133 ? 6.448 8.604 3.633 1.00 67.06 133 GLU A N 1
ATOM 1073 C CA . GLU A 1 133 ? 5.703 7.470 4.187 1.00 67.06 133 GLU A CA 1
ATOM 1074 C C . GLU A 1 133 ? 6.230 7.057 5.564 1.00 67.06 133 GLU A C 1
ATOM 1076 O O . GLU A 1 133 ? 5.435 6.821 6.473 1.00 67.06 133 GLU A O 1
ATOM 1081 N N . TYR A 1 134 ? 7.552 7.034 5.755 1.00 61.53 134 TYR A N 1
ATOM 1082 C CA . TYR A 1 134 ? 8.170 6.755 7.050 1.00 61.53 134 TYR A CA 1
ATOM 1083 C C . TYR A 1 134 ? 7.766 7.792 8.101 1.00 61.53 134 TYR A C 1
ATOM 1085 O O . TYR A 1 134 ? 7.309 7.421 9.180 1.00 61.53 134 TYR A O 1
ATOM 1093 N N . ASN A 1 135 ? 7.858 9.083 7.777 1.00 64.81 135 ASN A N 1
ATOM 1094 C CA . ASN A 1 135 ? 7.459 10.157 8.688 1.00 64.81 135 ASN A CA 1
ATOM 1095 C C . ASN A 1 135 ? 5.963 10.094 9.031 1.00 64.81 135 ASN A C 1
ATOM 1097 O O . ASN A 1 135 ? 5.583 10.270 10.188 1.00 64.81 135 ASN A O 1
ATOM 1101 N N . ASP A 1 136 ? 5.106 9.800 8.052 1.00 65.50 136 ASP A N 1
ATOM 1102 C CA . ASP A 1 136 ? 3.667 9.649 8.271 1.00 65.50 136 ASP A CA 1
ATOM 1103 C C . ASP A 1 136 ? 3.330 8.398 9.099 1.00 65.50 136 ASP A C 1
ATOM 1105 O O . ASP A 1 136 ? 2.330 8.381 9.820 1.00 65.50 136 ASP A O 1
ATOM 1109 N N . LEU A 1 137 ? 4.134 7.336 9.001 1.00 59.81 137 LEU A N 1
ATOM 1110 C CA . LEU A 1 137 ? 4.009 6.140 9.835 1.00 59.81 137 LEU A CA 1
ATOM 1111 C C . LEU A 1 137 ? 4.486 6.391 11.269 1.00 59.81 137 LEU A C 1
ATOM 1113 O O . LEU A 1 137 ? 3.809 5.948 12.194 1.00 59.81 137 LEU A O 1
ATOM 1117 N N . GLN A 1 138 ? 5.587 7.124 11.468 1.00 56.56 138 GLN A N 1
ATOM 1118 C CA . GLN A 1 138 ? 6.057 7.511 12.805 1.00 56.56 138 GLN A CA 1
ATOM 1119 C C . GLN A 1 138 ? 5.015 8.369 13.526 1.00 56.56 138 GLN A C 1
ATOM 1121 O O . GLN A 1 138 ? 4.590 8.009 14.619 1.00 56.56 138 GLN A O 1
ATOM 1126 N N . LYS A 1 139 ? 4.480 9.402 12.862 1.00 66.56 139 LYS A N 1
ATOM 1127 C CA . LYS A 1 139 ? 3.399 10.235 13.418 1.00 66.56 139 LYS A CA 1
ATOM 1128 C C . LYS A 1 139 ? 2.158 9.421 13.788 1.00 66.56 139 LYS A C 1
ATOM 1130 O O . LYS A 1 139 ? 1.525 9.668 14.808 1.00 66.56 139 LYS A O 1
ATOM 1135 N N . ARG A 1 140 ? 1.788 8.435 12.962 1.00 56.84 140 ARG A N 1
ATOM 1136 C CA . ARG A 1 140 ? 0.653 7.543 13.252 1.00 56.84 140 ARG A CA 1
ATOM 1137 C C . ARG A 1 140 ? 0.920 6.613 14.432 1.00 56.84 140 ARG A C 1
ATOM 1139 O O . ARG A 1 140 ? -0.004 6.356 15.198 1.00 56.84 140 ARG A O 1
ATOM 1146 N N . ARG A 1 141 ? 2.153 6.119 14.581 1.00 52.62 141 ARG A N 1
ATOM 1147 C CA . ARG A 1 141 ? 2.561 5.299 15.727 1.00 52.62 141 ARG A CA 1
ATOM 1148 C C . ARG A 1 141 ? 2.529 6.114 17.019 1.00 52.62 141 ARG A C 1
ATOM 1150 O O . ARG A 1 141 ? 1.912 5.666 17.975 1.00 52.62 141 ARG A O 1
ATOM 1157 N N . GLU A 1 142 ? 3.094 7.319 17.010 1.00 59.28 142 GLU A N 1
ATOM 1158 C CA . GLU A 1 142 ? 3.070 8.231 18.161 1.00 59.28 142 GLU A CA 1
ATOM 1159 C C . GLU A 1 142 ? 1.633 8.478 18.642 1.00 59.28 142 GLU A C 1
ATOM 1161 O O . GLU A 1 142 ? 1.335 8.270 19.809 1.00 59.28 142 GLU A O 1
ATOM 1166 N N . VAL A 1 143 ? 0.695 8.789 17.740 1.00 59.47 143 VAL A N 1
ATOM 1167 C CA . VAL A 1 143 ? -0.720 9.013 18.104 1.00 59.47 143 VAL A CA 1
ATOM 1168 C C . VAL A 1 143 ? -1.426 7.741 18.611 1.00 59.47 143 VAL A C 1
ATOM 1170 O O . VAL A 1 143 ? -2.315 7.818 19.466 1.00 59.47 143 VAL A O 1
ATOM 1173 N N . SER A 1 144 ? -1.057 6.570 18.082 1.00 56.16 144 SER A N 1
ATOM 1174 C CA . SER A 1 144 ? -1.646 5.276 18.458 1.00 56.16 144 SER A CA 1
ATOM 1175 C C . SER A 1 144 ? -1.257 4.850 19.875 1.00 56.16 144 SER A C 1
ATOM 1177 O O . SER A 1 144 ? -2.112 4.363 20.615 1.00 56.16 144 SER A O 1
ATOM 1179 N N . ASP A 1 145 ? 0.002 5.064 20.256 1.00 62.78 145 ASP A N 1
ATOM 1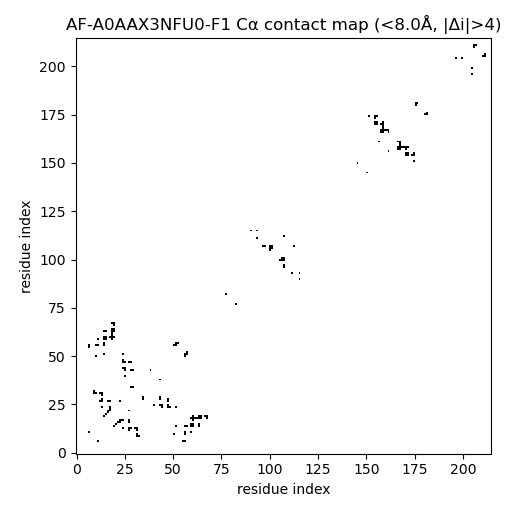180 C CA . ASP A 1 145 ? 0.559 4.590 21.529 1.00 62.78 145 ASP A CA 1
ATOM 1181 C C . ASP A 1 145 ? 0.392 5.603 22.678 1.00 62.78 145 ASP A C 1
ATOM 1183 O O . ASP A 1 145 ? 0.670 5.278 23.830 1.00 62.78 145 ASP A O 1
ATOM 1187 N N . MET A 1 146 ? -0.121 6.808 22.390 1.00 72.56 146 MET A N 1
ATOM 1188 C CA . MET A 1 146 ? -0.371 7.836 23.403 1.00 72.56 146 MET A CA 1
ATOM 1189 C C . MET A 1 146 ? -1.336 7.369 24.500 1.00 72.56 146 MET A C 1
ATOM 1191 O O . MET A 1 146 ? -2.461 6.916 24.255 1.00 72.56 146 MET A O 1
ATOM 1195 N N . THR A 1 147 ? -0.922 7.579 25.740 1.00 78.12 147 THR A N 1
ATOM 1196 C CA . THR A 1 147 ? -1.724 7.405 26.950 1.00 78.12 147 THR A CA 1
ATOM 1197 C C . THR A 1 147 ? -2.797 8.494 27.077 1.00 78.12 147 THR A C 1
ATOM 1199 O O . THR A 1 147 ? -2.805 9.504 26.368 1.00 78.12 147 THR A O 1
ATOM 1202 N N . ARG A 1 148 ? -3.755 8.304 27.997 1.00 80.00 148 ARG A N 1
ATOM 1203 C CA . ARG A 1 148 ? -4.801 9.309 28.266 1.00 80.00 148 ARG A CA 1
ATOM 1204 C C . ARG A 1 148 ? -4.202 10.647 28.718 1.00 80.00 148 ARG A C 1
ATOM 1206 O O . ARG A 1 148 ? -4.697 11.686 28.299 1.00 80.00 148 ARG A O 1
ATOM 1213 N N . GLU A 1 149 ? -3.154 10.612 29.536 1.00 80.00 149 GLU A N 1
ATOM 1214 C CA . GLU A 1 149 ? -2.467 11.800 30.061 1.00 80.00 149 GLU A CA 1
ATOM 1215 C C . GLU A 1 149 ? -1.760 12.578 28.947 1.00 80.00 149 GLU A C 1
ATOM 1217 O O . GLU A 1 149 ? -1.951 13.786 28.821 1.00 80.00 149 GLU A O 1
ATOM 1222 N N . GLU A 1 150 ? -1.045 11.887 28.057 1.00 81.00 150 GLU A N 1
ATOM 1223 C CA . GLU A 1 150 ? -0.380 12.513 26.906 1.00 81.00 150 GLU A CA 1
ATOM 1224 C C . GLU A 1 150 ? -1.381 13.154 25.936 1.00 81.00 150 GLU A C 1
ATOM 1226 O O . GLU A 1 150 ? -1.119 14.226 25.389 1.00 81.00 150 GLU A O 1
ATOM 1231 N N . ARG A 1 151 ? -2.562 12.545 25.747 1.00 84.00 151 ARG A N 1
ATOM 1232 C CA . ARG A 1 151 ? -3.635 13.134 24.924 1.00 84.00 151 ARG A CA 1
ATOM 1233 C C . ARG A 1 151 ? -4.184 14.421 25.528 1.00 84.00 151 ARG A C 1
ATOM 1235 O O . ARG A 1 151 ? -4.448 15.355 24.777 1.00 84.00 151 ARG A O 1
ATOM 1242 N N . ILE A 1 152 ? -4.331 14.483 26.851 1.00 84.88 152 ILE A N 1
ATOM 1243 C CA . ILE A 1 152 ? -4.776 15.696 27.551 1.00 84.88 152 ILE A CA 1
ATOM 1244 C C . ILE A 1 152 ? -3.740 16.805 27.373 1.00 84.88 152 ILE A C 1
ATOM 1246 O O . ILE A 1 152 ? -4.107 17.892 26.944 1.00 84.88 152 ILE A O 1
ATOM 1250 N N . ILE A 1 153 ? -2.454 16.513 27.602 1.00 85.62 153 ILE A N 1
ATOM 1251 C CA . ILE A 1 153 ? -1.368 17.489 27.423 1.00 85.62 153 ILE A CA 1
ATOM 1252 C C . ILE A 1 153 ? -1.377 18.042 25.993 1.00 85.62 153 ILE A C 1
ATOM 1254 O O . ILE A 1 153 ? -1.418 19.257 25.810 1.00 85.62 153 ILE A O 1
ATOM 1258 N N . LEU A 1 154 ? -1.421 17.171 24.980 1.00 86.94 154 LEU A N 1
ATOM 1259 C CA . LEU A 1 154 ? -1.447 17.589 23.576 1.00 86.94 154 LEU A CA 1
ATOM 1260 C C . LEU A 1 154 ? -2.673 18.457 23.248 1.00 86.94 154 LEU A C 1
ATOM 1262 O O . LEU A 1 154 ? -2.546 19.480 22.576 1.00 86.94 154 LEU A O 1
ATOM 1266 N N . LEU A 1 155 ? -3.862 18.075 23.720 1.00 89.06 155 LEU A N 1
ATOM 1267 C CA . LEU A 1 155 ? -5.081 18.861 23.520 1.00 89.06 155 LEU A CA 1
ATOM 1268 C C . LEU A 1 155 ? -4.996 20.223 24.221 1.00 89.06 155 LEU A C 1
ATOM 1270 O O . LEU A 1 155 ? -5.385 21.225 23.626 1.00 89.06 155 LEU A O 1
ATOM 1274 N N . SER A 1 156 ? -4.438 20.294 25.432 1.00 87.44 156 SER A N 1
ATOM 1275 C CA . SER A 1 156 ? -4.208 21.559 26.141 1.00 87.44 156 SER A CA 1
ATOM 1276 C C . SER A 1 156 ? -3.213 22.458 25.402 1.00 87.44 156 SER A C 1
ATOM 1278 O O . SER A 1 156 ? -3.404 23.674 25.334 1.00 87.44 156 SER A O 1
ATOM 1280 N N . GLU A 1 157 ? -2.174 21.887 24.789 1.00 90.00 157 GLU A N 1
ATOM 1281 C CA . GLU A 1 157 ? -1.252 22.650 23.946 1.00 90.00 157 GLU A CA 1
ATOM 1282 C C . GLU A 1 157 ? -1.931 23.182 22.681 1.00 90.00 157 GLU A C 1
ATOM 1284 O O . GLU A 1 157 ? -1.751 24.349 22.340 1.00 90.00 157 GLU A O 1
ATOM 1289 N N . ILE A 1 158 ? -2.758 22.376 22.009 1.00 90.00 158 ILE A N 1
ATOM 1290 C CA . ILE A 1 158 ? -3.520 22.819 20.831 1.00 90.00 158 ILE A CA 1
ATOM 1291 C C . ILE A 1 158 ? -4.524 23.913 21.217 1.00 90.00 158 ILE A C 1
ATOM 1293 O O . ILE A 1 158 ? -4.639 24.907 20.503 1.00 90.00 158 ILE A O 1
ATOM 1297 N N . ALA A 1 159 ? -5.202 23.770 22.357 1.00 87.88 159 ALA A N 1
ATOM 1298 C CA . ALA A 1 159 ? -6.154 24.747 22.878 1.00 87.88 159 ALA A CA 1
ATOM 1299 C C . ALA A 1 159 ? -5.521 26.118 23.173 1.00 87.88 159 ALA A C 1
ATOM 1301 O O . ALA A 1 159 ? -6.212 27.129 23.109 1.00 87.88 159 ALA A O 1
ATOM 1302 N N . THR A 1 160 ? -4.221 26.159 23.486 1.00 87.38 160 THR A N 1
ATOM 1303 C CA . THR A 1 160 ? -3.521 27.379 23.925 1.00 87.38 160 THR A CA 1
ATOM 1304 C C . THR A 1 160 ? -2.581 27.974 22.879 1.00 87.38 160 THR A C 1
ATOM 1306 O O . THR A 1 160 ? -2.378 29.186 22.864 1.00 87.38 160 THR A O 1
ATOM 1309 N N . LYS A 1 161 ? -1.982 27.145 22.015 1.00 86.06 161 LYS A N 1
ATOM 1310 C CA . LYS A 1 161 ? -0.907 27.547 21.091 1.00 86.06 161 LYS A CA 1
ATOM 1311 C C . LYS A 1 161 ? -1.283 27.428 19.613 1.00 86.06 161 LYS A C 1
ATOM 1313 O O . LYS A 1 161 ? -0.465 27.773 18.759 1.00 86.06 161 LYS A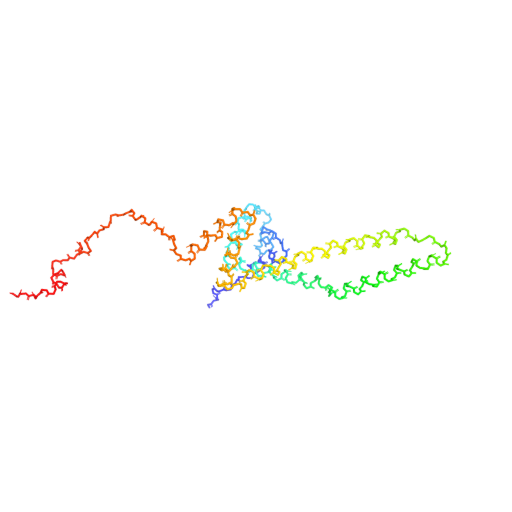 O 1
ATOM 1318 N N . SER A 1 162 ? -2.468 26.917 19.270 1.00 83.19 162 SER A N 1
ATOM 1319 C CA . SER A 1 162 ? -2.847 26.782 17.860 1.00 83.19 162 SER A CA 1
ATOM 1320 C C . SER A 1 162 ? -3.048 28.149 17.200 1.00 83.19 162 SER A C 1
ATOM 1322 O O . SER A 1 162 ? -3.742 29.017 17.718 1.00 83.19 162 SER A O 1
ATOM 1324 N N . GLY A 1 163 ? -2.491 28.321 15.997 1.00 78.19 163 GLY A N 1
ATOM 1325 C CA . GLY A 1 163 ? -2.700 29.518 15.174 1.00 78.19 163 GLY A CA 1
ATOM 1326 C C . GLY A 1 163 ? -4.081 29.592 14.507 1.00 78.19 163 GLY A C 1
ATOM 1327 O O . GLY A 1 163 ? -4.337 30.524 13.748 1.00 78.19 163 GLY A O 1
ATOM 1328 N N . LYS A 1 164 ? -4.957 28.604 14.738 1.00 91.12 164 LYS A N 1
ATOM 1329 C CA . LYS A 1 164 ? -6.320 28.545 14.195 1.00 91.12 164 LYS A CA 1
ATOM 1330 C C . LYS A 1 164 ? -7.339 28.375 15.312 1.00 91.12 164 LYS A C 1
ATOM 1332 O O . LYS A 1 164 ? -7.362 27.352 15.995 1.00 91.12 164 LYS A O 1
ATOM 1337 N N . GLU A 1 165 ? -8.252 29.334 15.413 1.00 88.44 165 GLU A N 1
ATOM 1338 C CA . GLU A 1 165 ? -9.325 29.351 16.413 1.00 88.44 165 GLU A CA 1
ATOM 1339 C C . GLU A 1 165 ? -10.226 28.112 16.349 1.00 88.44 165 GLU A C 1
ATOM 1341 O O . GLU A 1 165 ? -10.574 27.541 17.378 1.00 88.44 165 GLU A O 1
ATOM 1346 N N . SER A 1 166 ? -10.509 27.603 15.146 1.00 89.69 166 SER A N 1
ATOM 1347 C CA . SER A 1 166 ? -11.282 26.368 14.964 1.00 89.69 166 SER A CA 1
ATOM 1348 C C . SER A 1 166 ? -10.650 25.149 15.633 1.00 89.69 166 SER A C 1
ATOM 1350 O O . SER A 1 166 ? -11.361 24.258 16.095 1.00 89.69 166 SER A O 1
ATOM 1352 N N . ASP A 1 167 ? -9.320 25.087 15.646 1.00 88.62 167 ASP A N 1
ATOM 1353 C CA . ASP A 1 167 ? -8.580 23.955 16.194 1.00 88.62 167 ASP A CA 1
ATOM 1354 C C . ASP A 1 167 ? -8.470 24.094 17.717 1.00 88.62 167 ASP A C 1
ATOM 1356 O O . ASP A 1 167 ? -8.609 23.097 18.423 1.00 88.62 167 ASP A O 1
ATOM 1360 N N . MET A 1 168 ? -8.349 25.332 18.221 1.00 90.06 168 MET A N 1
ATOM 1361 C CA . MET A 1 168 ? -8.449 25.626 19.654 1.00 90.06 168 MET A CA 1
ATOM 1362 C C . MET A 1 168 ? -9.817 25.213 20.212 1.00 90.06 168 MET A C 1
ATOM 1364 O O . MET A 1 168 ? -9.883 24.452 21.172 1.00 90.06 168 MET A O 1
ATOM 1368 N N . ILE A 1 169 ? -10.913 25.634 19.569 1.00 91.19 169 ILE A N 1
ATOM 1369 C CA . ILE A 1 169 ? -12.285 25.328 20.011 1.00 91.19 169 ILE A CA 1
ATOM 1370 C C . ILE A 1 169 ? -12.534 23.815 20.043 1.00 91.19 169 ILE A C 1
ATOM 1372 O O . ILE A 1 169 ? -13.095 23.304 21.009 1.00 91.19 169 ILE A O 1
ATOM 1376 N N . LYS A 1 170 ? -12.090 23.075 19.019 1.00 92.25 170 LYS A N 1
ATOM 1377 C CA . LYS A 1 170 ? -12.231 21.608 18.982 1.00 92.25 170 LYS A CA 1
ATOM 1378 C C . LYS A 1 170 ? -11.428 20.914 20.078 1.00 92.25 170 LYS A C 1
ATOM 1380 O O . LYS A 1 170 ? -11.892 19.914 20.625 1.00 92.25 170 LYS A O 1
ATOM 1385 N N . ALA A 1 171 ? -10.232 21.416 20.381 1.00 90.06 171 ALA A N 1
ATOM 1386 C CA . ALA A 1 171 ? -9.409 20.864 21.446 1.00 90.06 171 ALA A CA 1
ATOM 1387 C C . ALA A 1 171 ? -10.062 21.077 22.820 1.00 90.06 171 ALA A C 1
ATOM 1389 O O . ALA A 1 171 ? -10.188 20.117 23.577 1.00 90.06 171 ALA A O 1
ATOM 1390 N N . ILE A 1 172 ? -10.567 22.286 23.090 1.00 89.56 172 ILE A N 1
ATOM 1391 C CA . ILE A 1 172 ? -11.301 22.615 24.323 1.00 89.56 172 ILE A CA 1
ATOM 1392 C C . ILE A 1 172 ? -12.577 21.772 24.446 1.00 89.56 172 ILE A C 1
ATOM 1394 O O . ILE A 1 172 ? -12.809 21.155 25.478 1.00 89.56 172 ILE A O 1
ATOM 1398 N N . ASP A 1 173 ? -13.373 21.665 23.380 1.00 91.56 173 ASP A N 1
ATOM 1399 C CA . ASP A 1 173 ? -14.582 20.830 23.363 1.00 91.56 173 ASP A CA 1
ATOM 1400 C C . ASP A 1 173 ? -14.277 19.358 23.683 1.00 91.56 173 ASP A C 1
ATOM 1402 O O . ASP A 1 173 ? -15.005 18.696 24.423 1.00 91.56 173 ASP A O 1
ATOM 1406 N N . THR A 1 174 ? -13.171 18.840 23.149 1.00 89.38 174 THR A N 1
ATOM 1407 C CA . THR A 1 174 ? -12.741 17.464 23.416 1.00 89.38 174 THR A CA 1
ATOM 1408 C C . THR A 1 174 ? -12.301 17.292 24.871 1.00 89.38 174 THR A C 1
ATOM 1410 O O . THR A 1 174 ? -12.664 16.290 25.486 1.00 89.38 174 THR A O 1
ATOM 1413 N N . LEU A 1 175 ? -11.585 18.266 25.444 1.00 89.75 175 LEU A N 1
ATOM 1414 C CA . LEU A 1 175 ? -11.199 18.265 26.860 1.00 89.75 175 LEU A CA 1
ATOM 1415 C C . LEU A 1 175 ? -12.427 18.277 27.779 1.00 89.75 175 LEU A C 1
ATOM 1417 O O . LEU A 1 175 ? -12.557 17.394 28.622 1.00 89.75 175 LEU A O 1
ATOM 1421 N N . ASN A 1 176 ? -13.389 19.164 27.531 1.00 88.50 176 ASN A N 1
ATOM 1422 C CA . ASN A 1 176 ? -14.623 19.258 28.317 1.00 88.50 176 ASN A CA 1
ATOM 1423 C C . ASN A 1 176 ? -15.447 17.949 28.266 1.00 88.50 176 ASN A C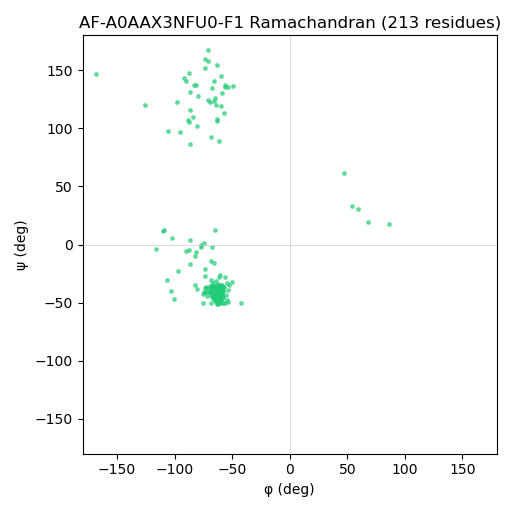 1
ATOM 1425 O O . ASN A 1 176 ? -16.046 17.526 29.255 1.00 88.50 176 ASN A O 1
ATOM 1429 N N . LYS A 1 177 ? -15.446 17.233 27.129 1.00 86.69 177 LYS A N 1
ATOM 1430 C CA . LYS A 1 177 ? -16.042 15.881 27.024 1.00 86.69 177 LYS A CA 1
ATOM 1431 C C . LYS A 1 177 ? -15.296 14.841 27.853 1.00 86.69 177 LYS A C 1
ATOM 1433 O O . LYS A 1 177 ? -15.927 13.927 28.378 1.00 86.69 177 LYS A O 1
ATOM 1438 N N . MET A 1 178 ? -13.973 14.953 27.948 1.00 84.38 178 MET A N 1
ATOM 1439 C CA . MET A 1 178 ? -13.141 14.051 28.748 1.00 84.38 178 MET A CA 1
ATOM 1440 C C . MET A 1 178 ? -13.270 14.303 30.256 1.00 84.38 178 MET A C 1
ATOM 1442 O O . MET A 1 178 ? -13.057 13.360 31.023 1.00 84.38 178 MET A O 1
ATOM 1446 N N . GLU A 1 179 ? -13.603 15.531 30.661 1.00 83.12 179 GLU A N 1
ATOM 1447 C CA . GLU A 1 179 ? -13.856 15.938 32.054 1.00 83.12 179 GLU A CA 1
ATOM 1448 C C . GLU A 1 179 ? -15.313 15.707 32.489 1.00 83.12 179 GLU A C 1
ATOM 1450 O O . GLU A 1 179 ? -15.590 15.587 33.680 1.00 83.12 179 GLU A O 1
ATOM 1455 N N . GLY A 1 180 ? -16.228 15.513 31.533 1.00 80.50 180 GLY A N 1
ATOM 1456 C CA . GLY A 1 180 ? -17.636 15.226 31.814 1.00 80.50 180 GLY A CA 1
ATOM 1457 C C . GLY A 1 180 ? -18.492 16.476 32.016 1.00 80.50 180 GLY A C 1
ATOM 1458 O O . GLY A 1 180 ? -19.609 16.368 32.517 1.00 80.50 180 GLY A O 1
ATOM 1459 N N . ASP A 1 181 ? -18.013 17.641 31.578 1.00 80.38 181 ASP A N 1
ATOM 1460 C CA . ASP A 1 181 ? -18.725 18.922 31.695 1.00 80.38 181 ASP A CA 1
ATOM 1461 C C . ASP A 1 181 ? -19.977 19.002 30.809 1.00 80.38 181 ASP A C 1
ATOM 1463 O O . ASP A 1 181 ? -20.838 19.868 30.985 1.00 80.38 181 ASP A O 1
ATOM 1467 N N . TYR A 1 182 ? -20.110 18.084 29.849 1.00 76.62 182 TYR A N 1
ATOM 1468 C CA . TYR A 1 182 ? -21.299 17.979 29.018 1.00 76.62 182 TYR A CA 1
ATOM 1469 C C . TYR A 1 182 ? -22.360 17.101 29.668 1.00 76.62 182 TYR A C 1
ATOM 1471 O O . TYR A 1 182 ? -22.224 15.883 29.778 1.00 76.62 182 TYR A O 1
ATOM 1479 N N . THR A 1 183 ? -23.490 17.720 29.993 1.00 75.38 183 THR A N 1
ATOM 1480 C CA . THR A 1 183 ? -24.713 16.994 30.332 1.00 75.38 183 THR A CA 1
ATOM 1481 C C . THR A 1 183 ? -25.488 16.675 29.054 1.00 75.38 183 THR A C 1
ATOM 1483 O O . THR A 1 183 ? -25.697 17.534 28.197 1.00 75.38 183 THR A O 1
ATOM 1486 N N . SER A 1 184 ? -25.910 15.418 28.897 1.00 66.69 184 SER A N 1
ATOM 1487 C CA . SER A 1 184 ? -26.826 15.026 27.821 1.00 66.69 184 SER A CA 1
ATOM 1488 C C . SER A 1 184 ? -28.249 14.963 28.368 1.00 66.69 184 SER A C 1
ATOM 1490 O O . SER A 1 184 ? -28.526 14.263 29.343 1.00 66.69 184 SER A O 1
ATOM 1492 N N 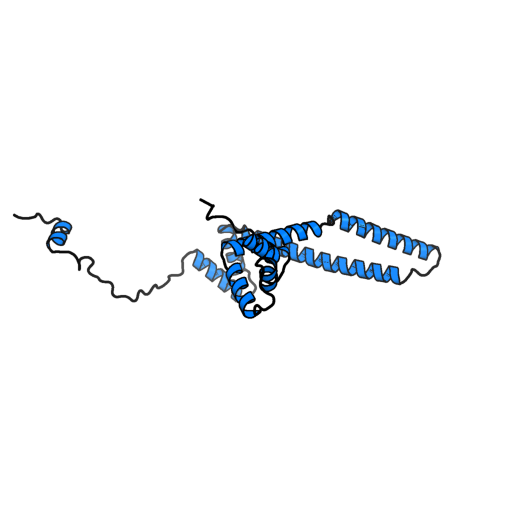. LYS A 1 185 ? -29.165 15.725 27.763 1.00 72.94 185 LYS A N 1
ATOM 1493 C CA . LYS A 1 185 ? -30.589 15.659 28.096 1.00 72.94 185 LYS A CA 1
ATOM 1494 C C . LYS A 1 185 ? -31.189 14.453 27.375 1.00 72.94 185 LYS A C 1
ATOM 1496 O O . LYS A 1 185 ? -31.427 14.505 26.172 1.00 72.94 185 LYS A O 1
ATOM 1501 N N . VAL A 1 186 ? -31.398 13.358 28.101 1.00 74.06 186 VAL A N 1
ATOM 1502 C CA . VAL A 1 186 ? -32.096 12.177 27.579 1.00 74.06 186 VAL A CA 1
ATOM 1503 C C . VAL A 1 186 ? -33.593 12.365 27.817 1.00 74.06 186 VAL A C 1
ATOM 1505 O O . VAL A 1 186 ? -34.065 12.257 28.946 1.00 74.06 186 VAL A O 1
ATOM 1508 N N . GLU A 1 187 ? -34.345 12.676 26.762 1.00 73.44 187 GLU A N 1
ATOM 1509 C CA . GLU A 1 187 ? -35.809 12.723 26.812 1.00 73.44 187 GLU A CA 1
ATOM 1510 C C . GLU A 1 187 ? -36.375 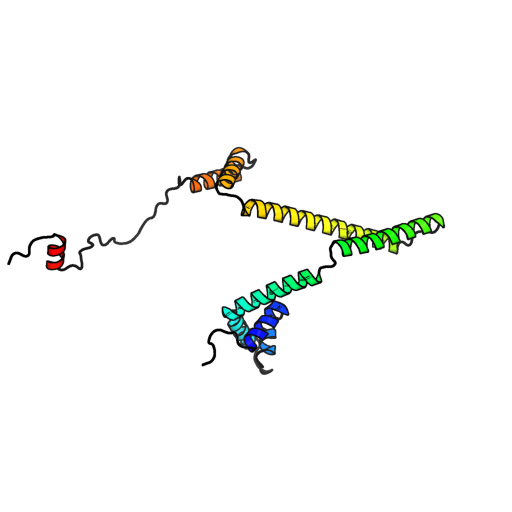11.332 26.494 1.00 73.44 187 GLU A C 1
ATOM 1512 O O . GLU A 1 187 ? -36.329 10.865 25.356 1.00 73.44 187 GLU A O 1
ATOM 1517 N N . LEU A 1 188 ? -36.900 10.649 27.513 1.00 69.31 188 LEU A N 1
ATOM 1518 C CA . LEU A 1 188 ? -37.685 9.427 27.343 1.00 69.31 188 LEU A CA 1
ATOM 1519 C C . LEU A 1 188 ? -39.137 9.809 27.046 1.00 69.31 188 LEU A C 1
ATOM 1521 O O . LEU A 1 188 ? -39.847 10.298 27.921 1.00 69.31 188 LEU A O 1
ATOM 1525 N N . SER A 1 189 ? -39.581 9.573 25.813 1.00 65.75 189 SER A N 1
ATOM 1526 C CA . SER A 1 189 ? -40.994 9.650 25.439 1.00 65.75 189 SER A CA 1
ATOM 1527 C C . SER A 1 189 ? -41.616 8.255 25.517 1.00 65.75 189 SER A C 1
ATOM 1529 O O . SER A 1 189 ? -41.493 7.430 24.617 1.00 65.75 189 SER A O 1
ATOM 1531 N N . GLY A 1 190 ? -42.267 7.977 26.642 1.00 68.69 190 GLY A N 1
ATOM 1532 C CA . GLY A 1 190 ? -43.053 6.771 26.870 1.00 68.69 190 GLY A CA 1
ATOM 1533 C C . GLY A 1 190 ? -43.885 6.936 28.136 1.00 68.69 190 GLY A C 1
ATOM 1534 O O . GLY A 1 190 ? -43.452 7.609 29.072 1.00 68.69 190 GLY A O 1
ATOM 1535 N N . GLU A 1 191 ? -45.082 6.351 28.175 1.00 64.75 191 GLU A N 1
ATOM 1536 C CA . GLU A 1 191 ? -45.840 6.248 29.421 1.00 64.75 191 GLU A CA 1
ATOM 1537 C C . GLU A 1 191 ? -45.039 5.389 30.400 1.00 64.75 191 GLU A C 1
ATOM 1539 O O . GLU A 1 191 ? -44.944 4.167 30.263 1.00 64.75 191 GLU A O 1
ATOM 1544 N N . VAL A 1 192 ? -44.440 6.029 31.403 1.00 67.31 192 VAL A N 1
ATOM 1545 C CA . VAL A 1 192 ? -43.973 5.311 32.583 1.00 67.31 192 VAL A CA 1
ATOM 1546 C C . VAL A 1 192 ? -45.236 4.736 33.212 1.00 67.31 192 VAL A C 1
ATOM 1548 O O . VAL A 1 192 ? -46.049 5.492 33.739 1.00 67.31 192 VAL A O 1
ATOM 1551 N N . LYS A 1 193 ? -45.448 3.415 33.138 1.00 63.62 193 LYS A N 1
ATOM 1552 C CA . LYS A 1 193 ? -46.433 2.741 33.993 1.00 63.62 193 LYS A CA 1
ATOM 1553 C C . LYS A 1 193 ? -45.978 2.966 35.435 1.00 63.62 193 LYS A C 1
ATOM 1555 O O . LYS A 1 193 ? -45.169 2.216 35.967 1.00 63.62 193 LYS A O 1
ATOM 1560 N N . THR A 1 194 ? -46.431 4.064 36.032 1.00 66.31 194 THR A N 1
ATOM 1561 C CA . THR A 1 194 ? -45.954 4.590 37.320 1.00 66.31 194 THR A CA 1
ATOM 1562 C C . THR A 1 194 ? -46.280 3.674 38.487 1.00 66.31 194 THR A C 1
ATOM 1564 O O . THR A 1 194 ? -45.691 3.817 39.554 1.00 66.31 194 THR A O 1
ATOM 1567 N N . ASN A 1 195 ? -47.191 2.722 38.288 1.00 75.94 195 ASN A N 1
ATOM 1568 C CA . ASN A 1 195 ? -47.532 1.734 39.287 1.00 75.94 195 ASN A CA 1
ATOM 1569 C C . ASN A 1 195 ? -46.931 0.358 38.916 1.00 75.94 195 ASN A C 1
ATOM 1571 O O . ASN A 1 195 ? -47.540 -0.384 38.132 1.00 75.94 195 ASN A O 1
ATOM 1575 N N . PRO A 1 196 ? -45.762 -0.002 39.490 1.00 75.94 196 PRO A N 1
ATOM 1576 C CA . PRO A 1 196 ? -45.099 -1.289 39.261 1.00 75.94 196 PRO A CA 1
ATOM 1577 C C . PRO A 1 196 ? -45.878 -2.482 39.837 1.00 75.94 196 PRO A C 1
ATOM 1579 O O . PRO A 1 196 ? -45.463 -3.622 39.669 1.00 75.94 196 PRO A O 1
ATOM 1582 N N . TYR A 1 197 ? -47.005 -2.229 40.503 1.00 81.75 197 TYR A N 1
ATOM 1583 C CA . TYR A 1 197 ? -47.836 -3.233 41.154 1.00 81.75 197 TYR A CA 1
ATOM 1584 C C . TYR A 1 197 ? -49.171 -3.474 40.433 1.00 81.75 197 TYR A C 1
ATOM 1586 O O . TYR A 1 197 ? -50.070 -4.093 40.992 1.00 81.75 197 TYR A O 1
ATOM 1594 N N . THR A 1 198 ? -49.323 -2.962 39.208 1.00 78.88 198 THR A N 1
ATOM 1595 C CA . THR A 1 198 ? -50.577 -3.035 38.430 1.00 78.88 198 THR A CA 1
ATOM 1596 C C . THR A 1 198 ? -51.043 -4.454 38.119 1.00 78.88 198 THR A C 1
ATOM 1598 O O . THR A 1 198 ? -52.245 -4.663 37.986 1.00 78.88 198 THR A O 1
ATOM 1601 N N . ASP A 1 199 ? -50.117 -5.411 38.062 1.00 81.69 199 ASP A N 1
ATOM 1602 C CA . ASP A 1 199 ? -50.403 -6.814 37.747 1.00 81.69 199 ASP A CA 1
ATOM 1603 C C . ASP A 1 199 ? -50.414 -7.725 38.992 1.00 81.69 199 ASP A C 1
ATOM 1605 O O . ASP A 1 199 ? -50.531 -8.942 38.860 1.00 81.69 199 ASP A O 1
ATOM 1609 N N . LEU A 1 200 ? -50.285 -7.163 40.202 1.00 86.31 200 LEU A N 1
ATOM 1610 C CA . LEU A 1 200 ? -50.288 -7.940 41.442 1.00 86.31 200 LEU A CA 1
ATOM 1611 C C . LEU A 1 200 ? -51.696 -8.093 42.010 1.00 86.31 200 LEU A C 1
ATOM 1613 O O . LEU A 1 200 ? -52.496 -7.157 42.043 1.00 86.31 200 LEU A O 1
ATOM 1617 N N . THR A 1 201 ? -51.974 -9.284 42.524 1.00 85.56 201 THR A N 1
ATOM 1618 C CA . THR A 1 201 ? -53.196 -9.562 43.275 1.00 85.56 201 THR A CA 1
ATOM 1619 C C . THR A 1 201 ? -53.145 -8.931 44.670 1.00 85.56 201 THR A C 1
ATOM 1621 O O . THR A 1 201 ? -52.078 -8.637 45.214 1.00 85.56 201 THR A O 1
ATOM 1624 N N . THR A 1 202 ? -54.311 -8.750 45.295 1.00 82.75 202 THR A N 1
ATOM 1625 C CA . THR A 1 202 ? -54.427 -8.195 46.655 1.00 82.75 202 THR A CA 1
ATOM 1626 C C . THR A 1 202 ? -53.594 -8.966 47.684 1.00 82.75 202 THR A C 1
ATOM 1628 O O . THR A 1 202 ? -53.050 -8.364 48.608 1.00 82.75 202 THR A O 1
ATOM 1631 N N . GLU A 1 203 ? -53.455 -10.280 47.509 1.00 81.44 203 GLU A N 1
ATOM 1632 C CA . GLU A 1 203 ? -52.686 -11.138 48.413 1.00 81.44 203 GLU A CA 1
ATOM 1633 C C . GLU A 1 203 ? -51.175 -10.927 48.258 1.00 81.44 203 GLU A C 1
ATOM 1635 O O . GLU A 1 203 ? -50.436 -10.810 49.234 1.00 81.44 203 GLU A O 1
ATOM 1640 N N . GLU A 1 204 ? -50.706 -10.787 47.019 1.00 84.56 204 GLU A N 1
ATOM 1641 C CA . GLU A 1 204 ? -49.303 -10.488 46.723 1.00 84.56 204 GLU A CA 1
ATOM 1642 C C . GLU A 1 204 ? -48.912 -9.086 47.205 1.00 84.56 204 GLU A C 1
ATOM 1644 O O . GLU A 1 204 ? -47.815 -8.894 47.733 1.00 84.56 204 GLU A O 1
ATOM 1649 N N . LEU A 1 205 ? -49.833 -8.121 47.112 1.00 86.94 205 LEU A N 1
ATOM 1650 C CA . LEU A 1 205 ? -49.668 -6.787 47.691 1.00 86.94 205 LEU A CA 1
ATOM 1651 C C . LEU A 1 205 ? -49.570 -6.827 49.222 1.00 86.94 205 LEU A C 1
ATOM 1653 O O . LEU A 1 205 ? -48.716 -6.149 49.793 1.00 8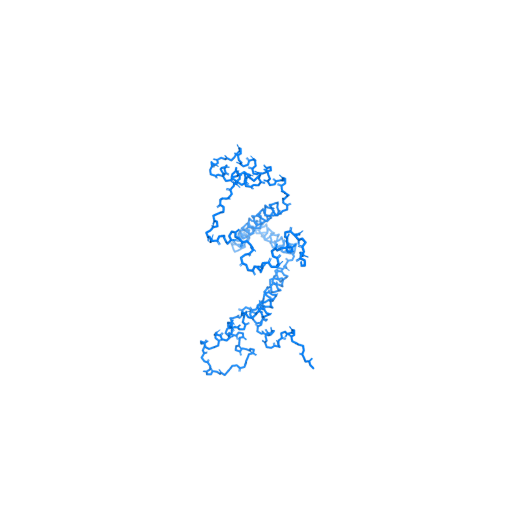6.94 205 LEU A O 1
ATOM 1657 N N . ARG A 1 206 ? -50.404 -7.631 49.896 1.00 83.38 206 ARG A N 1
ATOM 1658 C CA . ARG A 1 206 ? -50.357 -7.810 51.359 1.00 83.38 206 ARG A CA 1
ATOM 1659 C C . ARG A 1 206 ? -49.045 -8.432 51.823 1.00 83.38 206 ARG A C 1
ATOM 1661 O O . ARG A 1 206 ? -48.450 -7.938 52.780 1.00 83.38 206 ARG A O 1
ATOM 1668 N N . ARG A 1 207 ? -48.560 -9.450 51.105 1.00 85.31 207 ARG A N 1
ATOM 1669 C CA . ARG A 1 207 ? -47.259 -10.087 51.371 1.00 85.31 207 ARG A CA 1
ATOM 1670 C C . ARG A 1 207 ? -46.096 -9.121 51.189 1.00 85.31 207 ARG A C 1
ATOM 1672 O O . ARG A 1 207 ? -45.201 -9.090 52.027 1.00 85.31 207 ARG A O 1
ATOM 1679 N N . LEU A 1 208 ? -46.125 -8.291 50.146 1.00 85.69 208 LEU A N 1
ATOM 1680 C CA . LEU A 1 208 ? -45.125 -7.235 49.944 1.00 85.69 208 LEU A CA 1
ATOM 1681 C C . LEU A 1 208 ? -45.173 -6.161 51.034 1.00 85.69 208 LEU A C 1
ATOM 1683 O O . LEU A 1 208 ? -44.131 -5.663 51.451 1.00 85.69 208 LEU A O 1
ATOM 1687 N N . ALA A 1 209 ? -46.369 -5.824 51.517 1.00 85.06 209 ALA A N 1
ATOM 1688 C CA . ALA A 1 209 ? -46.565 -4.895 52.625 1.00 85.06 209 ALA A CA 1
ATOM 1689 C C . ALA A 1 209 ? -46.270 -5.518 54.005 1.00 85.06 209 ALA A C 1
ATOM 1691 O O . ALA A 1 209 ? -46.370 -4.824 55.016 1.00 85.06 209 ALA A O 1
ATOM 1692 N N . ASN A 1 210 ? -45.885 -6.802 54.047 1.00 79.69 210 ASN A N 1
ATOM 1693 C CA . ASN A 1 210 ? -45.579 -7.559 55.260 1.00 79.69 210 ASN A CA 1
ATOM 1694 C C . ASN A 1 210 ? -46.726 -7.517 56.292 1.00 79.69 210 ASN A C 1
ATOM 1696 O O . ASN A 1 210 ? -46.496 -7.495 57.503 1.00 79.69 210 ASN A O 1
ATOM 1700 N N . VAL A 1 211 ? -47.968 -7.456 55.800 1.00 78.81 211 VAL A N 1
ATOM 1701 C CA . VAL A 1 211 ? -49.170 -7.480 56.636 1.00 78.81 211 VAL A CA 1
ATOM 1702 C C . VAL A 1 211 ? -49.428 -8.938 57.031 1.00 78.81 211 VAL A C 1
ATOM 1704 O O . VAL A 1 211 ? -49.450 -9.788 56.139 1.00 78.81 211 VAL A O 1
ATOM 1707 N N . PRO A 1 212 ? -49.602 -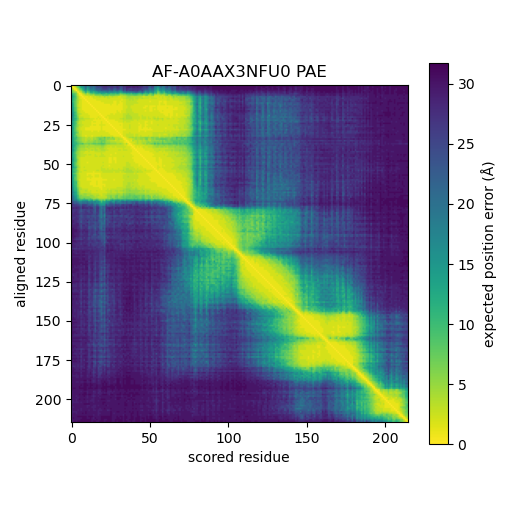9.258 58.326 1.00 67.38 212 PRO A N 1
ATOM 1708 C CA . PRO A 1 212 ? -49.958 -10.607 58.756 1.00 67.38 212 PRO A CA 1
ATOM 1709 C C . PRO A 1 212 ? -51.246 -11.065 58.063 1.00 67.38 212 PRO A C 1
ATOM 1711 O O . PRO A 1 212 ? -52.201 -10.294 57.965 1.00 67.38 212 PRO A O 1
ATOM 1714 N N . GLU A 1 213 ? -51.274 -12.305 57.568 1.00 66.44 213 GLU A N 1
ATOM 1715 C CA . GLU A 1 213 ? -52.524 -12.925 57.122 1.00 66.44 213 GLU A CA 1
ATOM 1716 C C . GLU A 1 213 ? -53.381 -13.165 58.379 1.00 66.44 213 GLU A C 1
ATOM 1718 O O . GLU A 1 213 ? -53.204 -14.156 59.088 1.00 66.44 213 GLU A O 1
ATOM 1723 N N . ASP A 1 214 ? -54.243 -12.202 58.716 1.00 62.66 214 ASP A N 1
ATOM 1724 C CA . ASP A 1 214 ? -55.268 -12.393 59.740 1.00 62.66 214 ASP A CA 1
ATOM 1725 C C . ASP A 1 214 ? -56.230 -13.487 59.248 1.00 62.66 214 ASP A C 1
ATOM 1727 O O . ASP A 1 214 ? -56.823 -13.361 58.171 1.00 62.66 214 ASP A O 1
ATOM 1731 N N . GLY A 1 215 ? -56.323 -14.569 60.026 1.00 52.25 215 GLY A N 1
ATOM 1732 C CA . GLY A 1 215 ? -57.268 -15.670 59.818 1.00 52.25 215 GLY A CA 1
ATOM 1733 C C . GLY A 1 215 ? -58.719 -15.289 60.075 1.00 52.25 215 GLY A C 1
ATOM 1734 O O . GLY A 1 215 ? -58.969 -14.378 60.898 1.00 52.25 215 GLY A O 1
#

Sequence (215 aa):
MTAKGKLTEKQEGFAFAVGYESKSYSQAYRENYKVKPETLDTTIWSKASKIANEYKVSTRIDYWKSKKIEESKRAFSWDLKEAEKELRAIIKKNKNDLLRAEQLGENANPAIINTSISAIKVLNETFDKITKEYNDLQKRREVSDMTREERIILLSEIATKSGKESDMIKAIDTLNKMEGDYTSKVELSGEVKTNPYTDLTTEELRRLANVPEDG